Protein AF-0000000068828768 (afdb_homodimer)

pLDDT: mean 93.6, std 8.16, range [46.19, 98.88]

Nearest PDB structures (foldseek):
  3ia8-assembly1_A  TM=9.748E-01  e=2.487E-17  Homo sapiens
  3wje-assembly1_A  TM=9.458E-01  e=2.090E-14  Arabidopsis thaliana
  3wjf-assembly1_B  TM=9.466E-01  e=1.111E-13  Arabidopsis thaliana
  2fr2-assembly1_A  TM=8.765E-01  e=2.045E-11  Mycobacterium tuberculosis H37Rv
  2fwv-assembly1_A  TM=8.784E-01  e=8.237E-10  Mycobacterium tuberculosis H37Rv

Secondary structure (DSSP, 8-state):
---PPPPGGGGGGGGG-EEEEEEEEEEEETTEEEEEEEEEEEEE-SSSSEEEEEEEEEETTS-SEEEEEEEEEEE-TTSSEEEEEEEETTTEEEEEEEEEETTTEEEEEEEEEEE-TTPPSSPEEEEEEEEEE-TTS-EEEEEEEEESSS-SEEEEEEEEEEE--/---PPPPGGGGGGGGG-EEEEEEEEEEEETTEEEEEEEEEEEEE-SSSSEEEEEEEEEETTS-SEEEEEEEEEEE-TTSSEEEEEEEETTTEEEEEEEEEETTTEEEEEEEEEEE-TTPPSSPEEEEEEEEEE-TTS-EEEEEEEEESSS-SEEEEEEEEEEE--

Foldseek 3Di:
DQQPDADPQCVLQVLQAAKKKFPWKWFDDPVDDIFTKIKIKHWHHSHDQKTWIWMWIGGNVRDHTDKIKTWMKHDDGPFQKIWTWMDIPQFKTFIWMFGRDPQSKTKIKTPDMDGDPPGDDQAWDIKIWMWGQDPVSKIWIWMWTDTPVRHIDTTMITIIHGDDD/DQQPDADPQCVLQPLQAAKKKFPWKWFDDPVDDIFTKIKIKHWHHSHDQKTWIWMWIGGPVRPHTDKIKTWMKHDDGPFQKIWTWMDIPQFKTFIWMFGRDPQSKTKIKTPDIDGDPPGDDQAWDIKIWMWGQDPVSKIWIWMWTDTPVRHIDTTMITIIHGDDD

Solvent-accessible surface area (backbone atoms only — not comparable to full-atom values): 16955 Å² total; per-residue (Å²): 126,86,63,48,70,73,35,76,84,45,56,92,50,50,90,64,53,43,38,34,34,46,78,44,34,39,37,38,44,99,89,51,79,67,46,58,36,36,40,41,35,34,29,43,62,63,32,52,73,41,32,44,35,40,36,44,28,21,37,66,85,60,78,48,80,65,61,40,35,25,23,25,33,40,61,44,83,99,59,55,40,35,32,41,26,28,6,31,66,83,40,38,17,30,28,24,39,31,44,64,42,93,72,53,30,38,45,32,33,50,77,39,77,38,64,44,91,82,52,70,82,78,44,77,74,43,42,34,40,36,40,37,52,47,97,84,63,33,40,34,39,41,30,31,39,16,37,82,85,40,72,77,35,69,33,37,45,33,35,27,38,74,49,78,131,126,85,62,48,72,76,36,75,85,45,56,92,48,52,89,64,52,43,38,34,35,48,78,44,33,39,37,38,44,99,89,50,78,66,44,57,36,36,40,42,36,34,29,42,63,64,32,54,73,40,31,44,35,41,36,44,29,19,36,65,85,61,78,47,79,64,61,38,37,26,24,26,33,38,60,44,84,99,58,55,41,35,33,41,26,28,6,31,66,81,39,38,16,30,29,24,39,32,44,63,44,95,73,54,29,38,46,33,33,51,80,38,77,38,63,45,91,83,53,71,83,78,45,76,73,43,41,34,40,36,41,37,51,46,96,85,64,33,39,35,39,41,32,32,39,17,36,82,85,39,72,77,36,70,33,36,45,34,34,26,38,73,48,79,132

InterPro domains:
  IPR012674 Calycin [G3DSA:2.40.128.20] (4-164)
  IPR012674 Calycin [SSF50814] (5-162)
  IPR014878 THAP4-like, heme-binding domain [PF08768] (10-162)
  IPR014878 THAP4-like, heme-binding domain [cd07828] (10-162)
  IPR045165 Nitrobindin family [PTHR15854] (4-163)

Structure (mmCIF, N/CA/C/O backbone):
data_AF-0000000068828768-model_v1
#
loop_
_entity.id
_entity.type
_entity.pdbx_description
1 polymer 'THAP4-like heme-binding beta-barrel domain-containing protein'
#
loop_
_atom_site.group_PDB
_atom_site.id
_atom_site.type_symbol
_atom_site.label_atom_id
_atom_site.label_alt_id
_atom_site.label_comp_id
_atom_site.label_asym_id
_atom_site.label_entity_id
_atom_site.label_seq_id
_atom_site.pdbx_PDB_ins_code
_atom_site.Cartn_x
_atom_site.Cartn_y
_atom_site.Cartn_z
_atom_site.occupancy
_atom_site.B_iso_or_equiv
_atom_site.auth_seq_id
_atom_site.auth_comp_id
_atom_site.auth_asym_id
_atom_site.auth_atom_id
_atom_site.pdbx_PDB_model_num
ATOM 1 N N . MET A 1 1 ? -11.609 6.859 -14.328 1 46.34 1 MET A N 1
ATOM 2 C CA . MET A 1 1 ? -12.727 6.707 -13.398 1 46.34 1 MET A CA 1
ATOM 3 C C . MET A 1 1 ? -13.391 8.047 -13.117 1 46.34 1 MET A C 1
ATOM 5 O O . MET A 1 1 ? -12.711 9.07 -12.992 1 46.34 1 MET A O 1
ATOM 9 N N . GLU A 1 2 ? -14.625 8.141 -13.438 1 51.72 2 GLU A N 1
ATOM 10 C CA . GLU A 1 2 ? -15.305 9.391 -13.141 1 51.72 2 GLU A CA 1
ATOM 11 C C . GLU A 1 2 ? -15.203 9.734 -11.656 1 51.72 2 GLU A C 1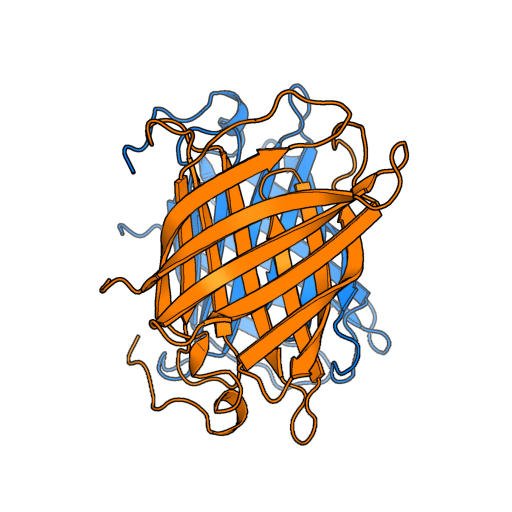
ATOM 13 O O . GLU A 1 2 ? -15.398 8.875 -10.797 1 51.72 2 GLU A O 1
ATOM 18 N N . VAL A 1 3 ? -14.367 10.75 -11.336 1 62.31 3 VAL A N 1
ATOM 19 C CA . VAL A 1 3 ? -14.164 11.242 -9.977 1 62.31 3 VAL A CA 1
ATOM 20 C C . VAL A 1 3 ? -15.445 11.906 -9.477 1 62.31 3 VAL A C 1
ATOM 22 O O . VAL A 1 3 ? -15.945 12.852 -10.094 1 62.31 3 VAL A O 1
ATOM 25 N N . GLY A 1 4 ? -16.281 11.094 -8.641 1 65.75 4 GLY A N 1
ATOM 26 C CA . GLY A 1 4 ? -17.422 11.75 -8.016 1 65.75 4 GLY A CA 1
ATOM 27 C C . GLY A 1 4 ? -17.031 12.883 -7.086 1 65.75 4 GLY A C 1
ATOM 28 O O . GLY A 1 4 ? -15.836 13.133 -6.883 1 65.75 4 GLY A O 1
ATOM 29 N N . PRO A 1 5 ? -18.062 13.664 -6.684 1 78.12 5 PRO A N 1
ATOM 30 C CA . PRO A 1 5 ? -17.781 14.727 -5.719 1 78.12 5 PRO A CA 1
ATOM 31 C C . PRO A 1 5 ? -17.078 14.211 -4.461 1 78.12 5 PRO A C 1
ATOM 33 O O . PRO A 1 5 ? -17.266 13.055 -4.078 1 78.12 5 PRO A O 1
ATOM 36 N N . MET A 1 6 ? -16.203 15.039 -3.926 1 80.81 6 MET A N 1
ATOM 37 C CA . MET A 1 6 ? -15.461 14.664 -2.721 1 80.81 6 MET A CA 1
ATOM 38 C C . MET A 1 6 ? -16.422 14.406 -1.561 1 80.81 6 MET A C 1
ATOM 40 O O . MET A 1 6 ? -17.328 15.195 -1.317 1 80.81 6 MET A O 1
ATOM 44 N N . ASN A 1 7 ? -16.266 13.297 -0.938 1 84.88 7 ASN A N 1
ATOM 45 C CA . ASN A 1 7 ? -17.031 12.961 0.261 1 84.88 7 ASN A CA 1
ATOM 46 C C . ASN A 1 7 ? -16.844 14.008 1.357 1 84.88 7 ASN A C 1
ATOM 48 O O . ASN A 1 7 ? -15.703 14.398 1.647 1 84.88 7 ASN A O 1
ATOM 52 N N . GLU A 1 8 ? -17.859 14.445 2.025 1 86.31 8 GLU A N 1
ATOM 53 C CA . GLU A 1 8 ? -17.859 15.508 3.023 1 86.31 8 GLU A CA 1
ATOM 54 C C . GLU A 1 8 ? -16.953 15.164 4.203 1 86.31 8 GLU A C 1
ATOM 56 O O . GLU A 1 8 ? -16.406 16.047 4.859 1 86.31 8 GLU A O 1
ATOM 61 N N . ILE A 1 9 ? -16.766 13.922 4.422 1 86.12 9 ILE A N 1
ATOM 62 C CA . ILE A 1 9 ? -15.992 13.469 5.574 1 86.12 9 ILE A CA 1
ATOM 63 C C . ILE A 1 9 ? -14.531 13.891 5.426 1 86.12 9 ILE A C 1
ATOM 65 O O . ILE A 1 9 ? -13.805 13.984 6.418 1 86.12 9 ILE A O 1
ATOM 69 N N . LEU A 1 10 ? -14.148 14.203 4.145 1 88.31 10 LEU A N 1
ATOM 70 C CA . LEU A 1 10 ? -12.75 14.492 3.846 1 88.31 10 LEU A CA 1
ATOM 71 C C . LEU A 1 10 ? -12.469 15.984 3.961 1 88.31 10 LEU A C 1
ATOM 73 O O . LEU A 1 10 ? -11.32 16.422 3.832 1 88.31 10 LEU A O 1
ATOM 77 N N . LYS A 1 11 ? -13.422 16.781 4.32 1 87.62 11 LYS A N 1
ATOM 78 C CA . LYS A 1 11 ? -13.312 18.234 4.324 1 87.62 11 LYS A CA 1
ATOM 79 C C . LYS A 1 11 ? -12.172 18.703 5.227 1 87.62 11 LYS A C 1
ATOM 81 O O . LYS A 1 11 ? -11.398 19.578 4.852 1 87.62 11 LYS A O 1
ATOM 86 N N . PRO A 1 12 ? -12.016 18.094 6.383 1 88.44 12 PRO A N 1
ATOM 87 C CA . PRO A 1 12 ? -10.938 18.562 7.262 1 88.44 12 PRO A CA 1
ATOM 88 C C . PRO A 1 12 ? -9.547 18.328 6.668 1 88.44 12 PRO A C 1
ATOM 90 O O . PRO A 1 12 ? -8.57 18.922 7.129 1 88.44 12 PRO A O 1
ATOM 93 N N . LEU A 1 13 ? -9.391 17.516 5.602 1 90.81 13 LEU A N 1
ATOM 94 C CA . LEU A 1 13 ? -8.094 17.188 5.016 1 90.81 13 LEU A CA 1
ATOM 95 C C . LEU A 1 13 ? -7.984 17.766 3.605 1 90.81 13 LEU A C 1
ATOM 97 O O . LEU A 1 13 ? -7.074 17.406 2.855 1 90.81 13 LEU A O 1
ATOM 101 N N . CYS A 1 14 ? -8.867 18.641 3.256 1 90 14 CYS A N 1
ATOM 102 C CA . CYS A 1 14 ? -8.898 19.188 1.901 1 90 14 CYS A CA 1
ATOM 103 C C . CYS A 1 14 ? -7.582 19.859 1.557 1 90 14 CYS A C 1
ATOM 105 O O . CYS A 1 14 ? -7.156 19.844 0.401 1 90 14 CYS A O 1
ATOM 107 N N . TRP A 1 15 ? -6.953 20.453 2.559 1 92.94 15 TRP A N 1
ATOM 108 C CA . TRP A 1 15 ? -5.703 21.172 2.352 1 92.94 15 TRP A CA 1
ATOM 109 C C . TRP A 1 15 ? -4.59 20.234 1.916 1 92.94 15 TRP A C 1
ATOM 111 O O . TRP A 1 15 ? -3.582 20.656 1.356 1 92.94 15 TRP A O 1
ATOM 121 N N . LEU A 1 16 ? -4.727 18.938 2.172 1 95.38 16 LEU A N 1
ATOM 122 C CA . LEU A 1 16 ? -3.717 17.938 1.876 1 95.38 16 LEU A CA 1
ATOM 123 C C . LEU A 1 16 ? -3.938 17.328 0.49 1 95.38 16 LEU A C 1
ATOM 125 O O . LEU A 1 16 ? -3.004 16.797 -0.115 1 95.38 16 LEU A O 1
ATOM 129 N N . ILE A 1 17 ? -5.145 17.406 -0.07 1 95 17 ILE A N 1
ATOM 130 C CA . ILE A 1 17 ? -5.551 16.734 -1.301 1 95 17 ILE A CA 1
ATOM 131 C C . ILE A 1 17 ? -4.891 17.422 -2.5 1 95 17 ILE A C 1
ATOM 133 O O . ILE A 1 17 ? -4.93 18.641 -2.625 1 95 17 ILE A O 1
ATOM 137 N N . GLY A 1 18 ? -4.25 16.625 -3.34 1 96.44 18 GLY A N 1
ATOM 138 C CA . GLY A 1 18 ? -3.633 17.141 -4.551 1 96.44 18 GLY A CA 1
ATOM 139 C C . GLY A 1 18 ? -2.316 16.469 -4.883 1 96.44 18 GLY A C 1
ATOM 140 O O . GLY A 1 18 ? -1.98 15.43 -4.309 1 96.44 18 GLY A O 1
ATOM 141 N N . HIS A 1 19 ? -1.678 16.953 -5.938 1 98.12 19 HIS A N 1
ATOM 142 C CA . HIS A 1 19 ? -0.338 16.547 -6.336 1 98.12 19 HIS A CA 1
ATOM 143 C C . HIS A 1 19 ? 0.72 17.5 -5.785 1 98.12 19 HIS A C 1
ATOM 145 O O . HIS A 1 19 ? 0.567 18.719 -5.863 1 98.12 19 HIS A O 1
ATOM 151 N N . TRP A 1 20 ? 1.723 16.922 -5.23 1 98.62 20 TRP A N 1
ATOM 152 C CA . TRP A 1 20 ? 2.789 17.688 -4.582 1 98.62 20 TRP A CA 1
ATOM 153 C C . TRP A 1 20 ? 4.152 17.281 -5.141 1 98.62 20 TRP A C 1
ATOM 155 O O . TRP A 1 20 ? 4.422 16.109 -5.363 1 98.62 20 TRP A O 1
ATOM 165 N N . LYS A 1 21 ? 4.965 18.281 -5.391 1 98.25 21 LYS A N 1
ATOM 166 C CA . LYS A 1 21 ? 6.348 18.062 -5.82 1 98.25 21 LYS A CA 1
ATOM 167 C C . LYS A 1 21 ? 7.328 18.75 -4.871 1 98.25 21 LYS A C 1
ATOM 169 O O . LYS A 1 21 ? 7.117 19.906 -4.48 1 98.25 21 LYS A O 1
ATOM 174 N N . SER A 1 22 ? 8.375 18.031 -4.551 1 98.44 22 SER A N 1
ATOM 175 C CA . SER A 1 22 ? 9.336 18.609 -3.621 1 98.44 22 SER A CA 1
ATOM 176 C C . SER A 1 22 ? 10.094 19.766 -4.258 1 98.44 22 SER A C 1
ATOM 178 O O . SER A 1 22 ? 10.469 19.703 -5.43 1 98.44 22 SER A O 1
ATOM 180 N N . ILE A 1 23 ? 10.234 20.844 -3.531 1 97.56 23 ILE A N 1
ATOM 181 C CA . ILE A 1 23 ? 11.117 21.938 -3.912 1 97.56 23 ILE A CA 1
ATOM 182 C C . ILE A 1 23 ? 12.445 21.812 -3.172 1 97.56 23 ILE A C 1
ATOM 184 O O . ILE A 1 23 ? 13.484 22.266 -3.662 1 97.56 23 ILE A O 1
ATOM 188 N N . LYS A 1 24 ? 12.367 21.312 -2.018 1 98 24 LYS A N 1
ATOM 189 C CA . LYS A 1 24 ? 13.508 20.938 -1.188 1 98 24 LYS A CA 1
ATOM 190 C C . LYS A 1 24 ? 13.242 19.641 -0.441 1 98 24 LYS A C 1
ATOM 192 O O . LYS A 1 24 ? 12.211 19.5 0.224 1 98 24 LYS A O 1
ATOM 197 N N . ALA A 1 25 ? 14.086 18.688 -0.545 1 98.62 25 ALA A N 1
ATOM 198 C CA . ALA A 1 25 ? 13.969 17.406 0.148 1 98.62 25 ALA A CA 1
ATOM 199 C C . ALA A 1 25 ? 15.32 16.922 0.639 1 98.62 25 ALA A C 1
ATOM 201 O O . ALA A 1 25 ? 16.25 16.719 -0.157 1 98.62 25 ALA A O 1
ATOM 202 N N . VAL A 1 26 ? 15.367 16.734 1.879 1 98.44 26 VAL A N 1
ATOM 203 C CA . VAL A 1 26 ? 16.641 16.328 2.473 1 98.44 26 VAL A CA 1
ATOM 204 C C . VAL A 1 26 ? 16.406 15.141 3.412 1 98.44 26 VAL A C 1
ATOM 206 O O . VAL A 1 26 ? 15.398 15.078 4.113 1 98.44 26 VAL A O 1
ATOM 209 N N . GLY A 1 27 ? 17.359 14.242 3.402 1 97.88 27 GLY A N 1
ATOM 210 C CA . GLY A 1 27 ? 17.406 13.125 4.324 1 97.88 27 GLY A CA 1
ATOM 211 C C . GLY A 1 27 ? 18.688 13.07 5.137 1 97.88 27 GLY A C 1
ATOM 212 O O . GLY A 1 27 ? 19.75 13.477 4.656 1 97.88 27 GLY A O 1
ATOM 213 N N . PHE A 1 28 ? 18.547 12.656 6.32 1 97.62 28 PHE A N 1
ATOM 214 C CA . PHE A 1 28 ? 19.688 12.508 7.219 1 97.62 28 PHE A CA 1
ATOM 215 C C . PHE A 1 28 ? 19.344 11.555 8.359 1 97.62 28 PHE A C 1
ATOM 217 O O . PHE A 1 28 ? 18.188 11.359 8.695 1 97.62 28 PHE A O 1
ATOM 224 N N . TYR A 1 29 ? 20.375 10.984 8.859 1 96.44 29 TYR A N 1
ATOM 225 C CA . TYR A 1 29 ? 20.297 10.07 9.992 1 96.44 29 TYR A CA 1
ATOM 226 C C . TYR A 1 29 ? 21.688 9.836 10.594 1 96.44 29 TYR A C 1
ATOM 228 O O . TYR A 1 29 ? 22.688 9.906 9.883 1 96.44 29 TYR A O 1
ATOM 236 N N . PRO A 1 30 ? 21.797 9.594 11.836 1 95.5 30 PRO A N 1
ATOM 237 C CA . PRO A 1 30 ? 23.109 9.484 12.484 1 95.5 30 PRO A CA 1
ATOM 238 C C . PRO A 1 30 ? 24.031 8.484 11.789 1 95.5 30 PRO A C 1
ATOM 240 O O . PRO A 1 30 ? 25.25 8.648 11.797 1 95.5 30 PRO A O 1
ATOM 243 N N . THR A 1 31 ? 23.5 7.48 11.102 1 93.5 31 THR A N 1
ATOM 244 C CA . THR A 1 31 ? 24.281 6.355 10.602 1 93.5 31 THR A CA 1
ATOM 245 C C . THR A 1 31 ? 24.531 6.484 9.102 1 93.5 31 THR A C 1
ATOM 247 O O . THR A 1 31 ? 25.062 5.566 8.469 1 93.5 31 THR A O 1
ATOM 250 N N . ILE A 1 32 ? 24.031 7.523 8.484 1 93.56 32 ILE A N 1
ATOM 251 C CA . ILE A 1 32 ? 24.219 7.672 7.043 1 93.56 32 ILE A CA 1
ATOM 252 C C . ILE A 1 32 ? 24.641 9.102 6.723 1 93.56 32 ILE A C 1
ATOM 254 O O . ILE A 1 32 ? 24.453 10.008 7.535 1 93.56 32 ILE A O 1
ATOM 258 N N . LYS A 1 33 ? 25.219 9.305 5.539 1 95.75 33 LYS A N 1
ATOM 259 C CA . LYS A 1 33 ? 25.484 10.648 5.035 1 95.75 33 LYS A CA 1
ATOM 260 C C . LYS A 1 33 ? 24.188 11.344 4.625 1 95.75 33 LYS A C 1
ATOM 262 O O . LYS A 1 33 ? 23.312 10.727 4.02 1 95.75 33 LYS A O 1
ATOM 267 N N . SER A 1 34 ? 24.109 12.625 4.898 1 97.19 34 SER A N 1
ATOM 268 C CA . SER A 1 34 ? 22.953 13.398 4.453 1 97.19 34 SER A CA 1
ATOM 269 C C . SER A 1 34 ? 22.844 13.391 2.932 1 97.19 34 SER A C 1
ATOM 271 O O . SER A 1 34 ? 23.859 13.352 2.227 1 97.19 34 SER A O 1
ATOM 273 N N . PHE A 1 35 ? 21.656 13.469 2.449 1 97 35 PHE A N 1
ATOM 274 C CA . PHE A 1 35 ? 21.453 13.414 1.007 1 97 35 PHE A CA 1
ATOM 275 C C . PHE A 1 35 ? 20.281 14.273 0.591 1 97 35 PHE A C 1
ATOM 277 O O . PHE A 1 35 ? 19.422 14.609 1.416 1 97 35 PHE A O 1
ATOM 284 N N . ARG A 1 36 ? 20.297 14.617 -0.637 1 97.81 36 ARG A N 1
ATOM 285 C CA . ARG A 1 36 ? 19.156 15.281 -1.276 1 97.81 36 ARG A CA 1
ATOM 286 C C . ARG A 1 36 ? 18.453 14.336 -2.24 1 97.81 36 ARG A C 1
ATOM 288 O O . ARG A 1 36 ? 19.047 13.383 -2.742 1 97.81 36 ARG A O 1
ATOM 295 N N . TYR A 1 37 ? 17.156 14.609 -2.396 1 98.06 37 TYR A N 1
ATOM 296 C CA . TYR A 1 37 ? 16.375 13.812 -3.33 1 98.06 37 TYR A CA 1
ATOM 297 C C . TYR A 1 37 ? 15.164 14.594 -3.85 1 98.06 37 TYR A C 1
ATOM 299 O O . TYR A 1 37 ? 14.953 15.742 -3.467 1 98.06 37 TYR A O 1
ATOM 307 N N . VAL A 1 38 ? 14.5 13.977 -4.809 1 97.81 38 VAL A N 1
ATOM 308 C CA . VAL A 1 38 ? 13.273 14.539 -5.371 1 97.81 38 VAL A CA 1
ATOM 309 C C . VAL A 1 38 ? 12.094 13.617 -5.051 1 97.81 38 VAL A C 1
ATOM 311 O O . VAL A 1 38 ? 12.234 12.391 -5.078 1 97.81 38 VAL A O 1
ATOM 314 N N . GLU A 1 39 ? 11.023 14.25 -4.75 1 97.81 39 GLU A N 1
ATOM 315 C CA . GLU A 1 39 ? 9.844 13.461 -4.414 1 97.81 39 GLU A CA 1
ATOM 316 C C . GLU A 1 39 ? 8.586 14.047 -5.043 1 97.81 39 GLU A C 1
ATOM 318 O O . GLU A 1 39 ? 8.406 15.266 -5.059 1 97.81 39 GLU A O 1
ATOM 323 N N . GLN A 1 40 ? 7.793 13.188 -5.598 1 97.56 40 GLN A N 1
ATOM 324 C CA . GLN A 1 40 ? 6.406 13.477 -5.949 1 97.56 40 GLN A CA 1
ATOM 325 C C . GLN A 1 40 ? 5.441 12.664 -5.086 1 97.56 40 GLN A C 1
ATOM 327 O O . GLN A 1 40 ? 5.648 11.469 -4.871 1 97.56 40 GLN A O 1
ATOM 332 N N . MET A 1 41 ? 4.441 13.352 -4.59 1 98.25 41 MET A N 1
ATOM 333 C CA . MET A 1 41 ? 3.467 12.742 -3.691 1 98.25 41 MET A CA 1
ATOM 334 C C . MET A 1 41 ? 2.053 13.195 -4.035 1 98.25 41 MET A C 1
ATOM 336 O O . MET A 1 41 ? 1.855 14.305 -4.539 1 98.25 41 MET A O 1
ATOM 340 N N . SER A 1 42 ? 1.084 12.32 -3.797 1 98.25 42 SER A N 1
ATOM 341 C CA . SER A 1 42 ? -0.295 12.727 -4.051 1 98.25 42 SER A CA 1
ATOM 342 C C . SER A 1 42 ? -1.248 12.102 -3.033 1 98.25 42 SER A C 1
ATOM 344 O O . SER A 1 42 ? -1.046 10.969 -2.596 1 98.25 42 SER A O 1
ATOM 346 N N . PHE A 1 43 ? -2.17 12.828 -2.613 1 97.25 43 PHE A N 1
ATOM 347 C CA . PHE A 1 43 ? -3.404 12.406 -1.96 1 97.25 43 PHE A CA 1
ATOM 348 C C . PHE A 1 43 ? -4.613 12.734 -2.828 1 97.25 43 PHE A C 1
ATOM 350 O O . PHE A 1 43 ? -4.902 13.906 -3.084 1 97.25 43 PHE A O 1
ATOM 357 N N . LEU A 1 44 ? -5.32 11.688 -3.201 1 95.19 44 LEU A N 1
ATOM 358 C CA . LEU A 1 44 ? -6.41 11.922 -4.145 1 95.19 44 LEU A CA 1
ATOM 359 C C . LEU A 1 44 ? -7.688 11.227 -3.689 1 95.19 44 LEU A C 1
ATOM 361 O O . LEU A 1 44 ? -7.633 10.148 -3.092 1 95.19 44 LEU A O 1
ATOM 365 N N . SER A 1 45 ? -8.789 11.844 -3.939 1 90.06 45 SER A N 1
ATOM 366 C CA . SER A 1 45 ? -10.102 11.273 -3.672 1 90.06 45 SER A CA 1
ATOM 367 C C . SER A 1 45 ? -10.789 10.828 -4.961 1 90.06 45 SER A C 1
ATOM 369 O O . SER A 1 45 ? -10.727 11.531 -5.973 1 90.06 45 SER A O 1
ATOM 371 N N . VAL A 1 46 ? -11.398 9.648 -4.922 1 81.56 46 VAL A N 1
ATOM 372 C CA . VAL A 1 46 ? -12.18 9.195 -6.07 1 81.56 46 VAL A CA 1
ATOM 373 C C . VAL A 1 46 ? -13.641 9.031 -5.668 1 81.56 46 VAL A C 1
ATOM 375 O O . VAL A 1 46 ? -14.367 8.227 -6.262 1 81.56 46 VAL A O 1
ATOM 378 N N . GLY A 1 47 ? -14.031 9.727 -4.59 1 80.12 47 GLY A N 1
ATOM 379 C CA . GLY A 1 47 ? -15.43 9.75 -4.195 1 80.12 47 GLY A CA 1
ATOM 380 C C . GLY A 1 47 ? -15.703 8.984 -2.916 1 80.12 47 GLY A C 1
ATOM 381 O O . GLY A 1 47 ? -16.703 9.219 -2.242 1 80.12 47 GLY A O 1
ATOM 382 N N . GLN A 1 48 ? -14.961 8.008 -2.592 1 83.56 48 GLN A N 1
ATOM 383 C CA . GLN A 1 48 ? -15.07 7.273 -1.334 1 83.56 48 GLN A CA 1
ATOM 384 C C . GLN A 1 48 ? -14.523 8.094 -0.17 1 83.56 48 GLN A C 1
ATOM 386 O O . GLN A 1 48 ? -13.82 9.086 -0.378 1 83.56 48 GLN A O 1
ATOM 391 N N . PRO A 1 49 ? -14.953 7.766 1.023 1 88.44 49 PRO A N 1
ATOM 392 C CA . PRO A 1 49 ? -14.414 8.469 2.189 1 88.44 49 PRO A CA 1
ATOM 393 C C . PRO A 1 49 ? -12.977 8.062 2.508 1 88.44 49 PRO A C 1
ATOM 395 O O . PRO A 1 49 ? -12.656 7.766 3.66 1 88.44 49 PRO A O 1
ATOM 398 N N . ILE A 1 50 ? -12.133 8.047 1.509 1 93.31 50 ILE A N 1
ATOM 399 C CA . ILE A 1 50 ? -10.727 7.66 1.606 1 93.31 50 ILE A CA 1
ATOM 400 C C . ILE A 1 50 ? -9.875 8.578 0.733 1 93.31 50 ILE A C 1
ATOM 402 O O . ILE A 1 50 ? -10.375 9.164 -0.23 1 93.31 50 ILE A O 1
ATOM 406 N N . LEU A 1 51 ? -8.672 8.734 1.101 1 95.69 51 LEU A N 1
ATOM 407 C CA . LEU A 1 51 ? -7.672 9.32 0.212 1 95.69 51 LEU A CA 1
ATOM 408 C C . LEU A 1 51 ? -6.691 8.266 -0.284 1 95.69 51 LEU A C 1
ATOM 410 O O . LEU A 1 51 ? -6.129 7.512 0.514 1 95.69 51 LEU A O 1
ATOM 414 N N . ASN A 1 52 ? -6.57 8.188 -1.583 1 96.25 52 ASN A N 1
ATOM 415 C CA . ASN A 1 52 ? -5.508 7.371 -2.166 1 96.25 52 ASN A CA 1
ATOM 416 C C . ASN A 1 52 ? -4.156 8.07 -2.092 1 96.25 52 ASN A C 1
ATOM 418 O O . ASN A 1 52 ? -4.039 9.242 -2.463 1 96.25 52 ASN A O 1
ATOM 422 N N .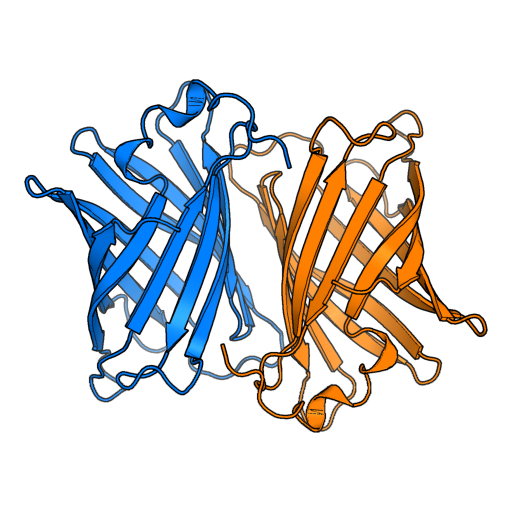 TYR A 1 53 ? -3.223 7.395 -1.601 1 98.25 53 TYR A N 1
ATOM 423 C CA . TYR A 1 53 ? -1.917 7.973 -1.306 1 98.25 53 TYR A CA 1
ATOM 424 C C . TYR A 1 53 ? -0.828 7.32 -2.146 1 98.25 53 TYR A C 1
ATOM 426 O O . TYR A 1 53 ? -0.793 6.094 -2.283 1 98.25 53 TYR A O 1
ATOM 434 N N . GLN A 1 54 ? 0.08 8.125 -2.711 1 97.94 54 GLN A N 1
ATOM 435 C CA . GLN A 1 54 ? 1.273 7.652 -3.406 1 97.94 54 GLN A CA 1
ATOM 436 C C . GLN A 1 54 ? 2.445 8.609 -3.195 1 97.94 54 GLN A C 1
ATOM 438 O O . GLN A 1 54 ? 2.27 9.828 -3.209 1 97.94 54 GLN A O 1
ATOM 443 N N . SER A 1 55 ? 3.596 8.07 -2.98 1 97.94 55 SER A N 1
ATOM 444 C CA . SER A 1 55 ? 4.844 8.828 -2.91 1 97.94 55 SER A CA 1
ATOM 445 C C . SER A 1 55 ? 5.957 8.125 -3.686 1 97.94 55 SER A C 1
ATOM 447 O O . SER A 1 55 ? 6.207 6.938 -3.486 1 97.94 55 SER A O 1
ATOM 449 N N . VAL A 1 56 ? 6.57 8.852 -4.605 1 96.06 56 VAL A N 1
ATOM 450 C CA . VAL A 1 56 ? 7.684 8.352 -5.402 1 96.06 56 VAL A CA 1
ATOM 451 C C . VAL A 1 56 ? 8.898 9.258 -5.223 1 96.06 56 VAL A C 1
ATOM 453 O O . VAL A 1 56 ? 8.789 10.484 -5.324 1 96.06 56 VAL A O 1
ATOM 456 N N . THR A 1 57 ? 10.039 8.656 -4.992 1 96.56 57 THR A N 1
ATOM 457 C CA . THR A 1 57 ? 11.25 9.453 -4.809 1 96.56 57 THR A CA 1
ATOM 458 C C . THR A 1 57 ? 12.328 9.039 -5.805 1 96.56 57 THR A C 1
ATOM 460 O O . THR A 1 57 ? 12.352 7.891 -6.258 1 96.56 57 THR A O 1
ATOM 463 N N . TRP A 1 58 ? 13.164 9.953 -6.105 1 95.12 58 TRP A N 1
ATOM 464 C CA . TRP A 1 58 ? 14.352 9.766 -6.938 1 95.12 58 TRP A CA 1
ATOM 465 C C . TRP A 1 58 ? 15.57 10.414 -6.297 1 95.12 58 TRP A C 1
ATOM 467 O O . TRP A 1 58 ? 15.445 11.25 -5.402 1 95.12 58 TRP A O 1
ATOM 477 N N . ASN A 1 59 ? 16.688 9.984 -6.809 1 94.25 59 ASN A N 1
ATOM 478 C CA . ASN A 1 59 ? 17.875 10.703 -6.391 1 94.25 59 ASN A CA 1
ATOM 479 C C . ASN A 1 59 ? 17.828 12.172 -6.801 1 94.25 59 ASN A C 1
ATOM 481 O O . ASN A 1 59 ? 16.891 12.586 -7.496 1 94.25 59 ASN A O 1
ATOM 485 N N . ALA A 1 60 ? 18.797 12.922 -6.359 1 92.06 60 ALA A N 1
ATOM 486 C CA . ALA A 1 60 ? 18.766 14.375 -6.504 1 92.06 60 ALA A CA 1
ATOM 487 C C . ALA A 1 60 ? 18.703 14.781 -7.973 1 92.06 60 ALA A C 1
ATOM 489 O O . ALA A 1 60 ? 18.156 15.828 -8.312 1 92.06 60 ALA A O 1
ATOM 490 N N . ASP A 1 61 ? 19.25 13.93 -8.781 1 89.12 61 ASP A N 1
ATOM 491 C CA . ASP A 1 61 ? 19.266 14.258 -10.203 1 89.12 61 ASP A CA 1
ATOM 492 C C . ASP A 1 61 ? 18 13.789 -10.906 1 89.12 61 ASP A C 1
ATOM 494 O O . ASP A 1 61 ? 17.797 14.055 -12.086 1 89.12 61 ASP A O 1
ATOM 498 N N . GLY A 1 62 ? 17.172 13.07 -10.188 1 81.5 62 GLY A N 1
ATOM 499 C CA . GLY A 1 62 ? 15.867 12.68 -10.688 1 81.5 62 GLY A CA 1
ATOM 500 C C . GLY A 1 62 ? 15.914 11.461 -11.594 1 81.5 62 GLY A C 1
ATOM 501 O O . GLY A 1 62 ? 14.922 11.125 -12.242 1 81.5 62 GLY A O 1
ATOM 502 N N . LYS A 1 63 ? 16.984 10.758 -11.703 1 81.38 63 LYS A N 1
ATOM 503 C CA . LYS A 1 63 ? 17.141 9.719 -12.711 1 81.38 63 LYS A CA 1
ATOM 504 C C . LYS A 1 63 ? 16.906 8.336 -12.117 1 81.38 63 LYS A C 1
ATOM 506 O O . LYS A 1 63 ? 16.281 7.477 -12.742 1 81.38 63 LYS A O 1
ATOM 511 N N . ALA A 1 64 ? 17.266 8.133 -10.875 1 84.75 64 ALA A N 1
ATOM 512 C CA . ALA A 1 64 ? 17.203 6.797 -10.297 1 84.75 64 ALA A CA 1
ATOM 513 C C . ALA A 1 64 ? 16.109 6.715 -9.234 1 84.75 64 ALA A C 1
ATOM 515 O O . ALA A 1 64 ? 16.109 7.473 -8.266 1 84.75 64 ALA A O 1
ATOM 516 N N . PRO A 1 65 ? 15.102 5.777 -9.523 1 88.62 65 PRO A N 1
ATOM 517 C CA . PRO A 1 65 ? 14.094 5.617 -8.469 1 88.62 65 PRO A CA 1
ATOM 518 C C . PRO A 1 65 ? 14.688 5.121 -7.156 1 88.62 65 PRO A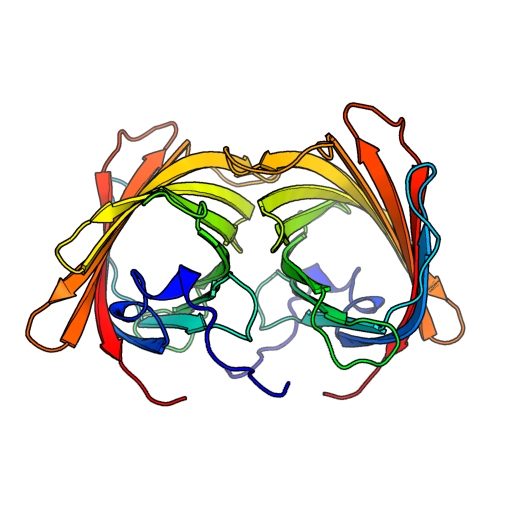 C 1
ATOM 520 O O . PRO A 1 65 ? 15.617 4.309 -7.16 1 88.62 65 PRO A O 1
ATOM 523 N N . MET A 1 66 ? 14.148 5.59 -6.047 1 92.31 66 MET A N 1
ATOM 524 C CA . MET A 1 66 ? 14.562 5.215 -4.699 1 92.31 66 MET A CA 1
ATOM 525 C C . MET A 1 66 ? 13.391 4.645 -3.908 1 92.31 66 MET A C 1
ATOM 527 O O . MET A 1 66 ? 12.969 3.51 -4.145 1 92.31 66 MET A O 1
ATOM 531 N N . HIS A 1 67 ? 12.867 5.344 -3.029 1 94.88 67 HIS A N 1
ATOM 532 C CA . HIS A 1 67 ? 11.789 4.91 -2.143 1 94.88 67 HIS A CA 1
ATOM 533 C C . HIS A 1 67 ? 10.43 5.102 -2.801 1 94.88 67 HIS A C 1
ATOM 535 O O . HIS A 1 67 ? 10.164 6.141 -3.406 1 94.88 67 HIS A O 1
ATOM 541 N N . LEU A 1 68 ? 9.617 4.121 -2.838 1 96.12 68 LEU A N 1
ATOM 542 C CA . LEU A 1 68 ? 8.227 4.125 -3.283 1 96.12 68 LEU A CA 1
ATOM 543 C C . LEU A 1 68 ? 7.289 3.754 -2.141 1 96.12 68 LEU A C 1
ATOM 545 O O . LEU A 1 68 ? 7.562 2.816 -1.386 1 96.12 68 LEU A O 1
ATOM 549 N N . GLU A 1 69 ? 6.219 4.477 -2.059 1 97.56 69 GLU A N 1
ATOM 550 C CA . GLU A 1 69 ? 5.211 4.219 -1.037 1 97.56 69 GLU A CA 1
ATOM 551 C C . GLU A 1 69 ? 3.803 4.453 -1.58 1 97.56 69 GLU A C 1
ATOM 553 O O . GLU A 1 69 ? 3.572 5.406 -2.33 1 97.56 69 GLU A O 1
ATOM 558 N N . SER A 1 70 ? 2.91 3.545 -1.277 1 98 70 SER A N 1
ATOM 559 C CA . SER A 1 70 ? 1.512 3.717 -1.654 1 98 70 SER A CA 1
ATOM 560 C C . SER A 1 70 ? 0.579 3.24 -0.545 1 98 70 SER A C 1
ATOM 562 O O . SER A 1 70 ? 0.974 2.441 0.306 1 98 70 SER A O 1
ATOM 564 N N . GLY A 1 71 ? -0.649 3.76 -0.629 1 98.31 71 GLY A N 1
ATOM 565 C CA . GLY A 1 71 ? -1.601 3.348 0.39 1 98.31 71 GLY A CA 1
ATOM 566 C C . GLY A 1 71 ? -2.877 4.168 0.383 1 98.31 71 GLY A C 1
ATOM 567 O O . GLY A 1 71 ? -3.326 4.617 -0.673 1 98.31 71 GLY A O 1
ATOM 568 N N . HIS A 1 72 ? -3.512 4.133 1.568 1 97.88 72 HIS A N 1
ATOM 569 C CA . HIS A 1 72 ? -4.828 4.742 1.724 1 97.88 72 HIS A CA 1
ATOM 570 C C . HIS A 1 72 ? -4.969 5.41 3.088 1 97.88 72 HIS A C 1
ATOM 572 O O . HIS A 1 72 ? -4.5 4.879 4.098 1 97.88 72 HIS A O 1
ATOM 578 N N . MET A 1 73 ? -5.609 6.535 3.047 1 97.25 73 MET A N 1
ATOM 579 C CA . MET A 1 73 ? -5.906 7.246 4.285 1 97.25 73 MET A CA 1
ATOM 580 C C . MET A 1 73 ? -7.406 7.25 4.566 1 97.25 73 MET A C 1
ATOM 582 O O . MET A 1 73 ? -8.203 7.578 3.686 1 97.25 73 MET A O 1
ATOM 586 N N . ARG A 1 74 ? -7.758 6.848 5.746 1 95.06 74 ARG A N 1
ATOM 587 C CA . ARG A 1 74 ? -9.156 6.824 6.168 1 95.06 74 ARG A CA 1
ATOM 588 C C . ARG A 1 74 ? -9.375 7.719 7.383 1 95.06 74 ARG A C 1
ATOM 590 O O . ARG A 1 74 ? -8.469 7.898 8.203 1 95.06 74 ARG A O 1
ATOM 597 N N . PHE A 1 75 ? -10.578 8.18 7.402 1 90.31 75 PHE A N 1
ATOM 598 C CA . PHE A 1 75 ? -11.008 9.055 8.492 1 90.31 75 PHE A CA 1
ATOM 599 C C . PHE A 1 75 ? -12.039 8.359 9.367 1 90.31 75 PHE A C 1
ATOM 601 O O . PHE A 1 75 ? -12.938 7.684 8.859 1 90.31 75 PHE A O 1
ATOM 608 N N . ASP A 1 76 ? -11.812 8.523 10.703 1 89.19 76 ASP A N 1
ATOM 609 C CA . ASP A 1 76 ? -12.828 8.023 11.625 1 89.19 76 ASP A CA 1
ATOM 610 C C . ASP A 1 76 ? -14 9 11.727 1 89.19 76 ASP A C 1
ATOM 612 O O . ASP A 1 76 ? -13.914 10.008 12.438 1 89.19 76 ASP A O 1
ATOM 616 N N . GLU A 1 77 ? -15.047 8.586 11.07 1 83.06 77 GLU A N 1
ATOM 617 C CA . GLU A 1 77 ? -16.203 9.469 10.953 1 83.06 77 GLU A CA 1
ATOM 618 C C . GLU A 1 77 ? -16.609 10.016 12.312 1 83.06 77 GLU A C 1
ATOM 620 O O . GLU A 1 77 ? -16.734 9.258 13.281 1 83.06 77 GLU A O 1
ATOM 625 N N . GLY A 1 78 ? -16.859 11.367 12.344 1 83.44 78 GLY A N 1
ATOM 626 C CA . GLY A 1 78 ? -17.328 12 13.562 1 83.44 78 GLY A CA 1
ATOM 627 C C . GLY A 1 78 ? -16.219 12.328 14.531 1 83.44 78 GLY A C 1
ATOM 628 O O . GLY A 1 78 ? -16.469 12.836 15.625 1 83.44 78 GLY A O 1
ATOM 629 N N . THR A 1 79 ? -14.984 11.906 14.211 1 88.06 79 THR A N 1
ATOM 630 C CA . THR A 1 79 ? -13.828 12.219 15.039 1 88.06 79 THR A CA 1
ATOM 631 C C . THR A 1 79 ? -12.773 12.977 14.242 1 88.06 79 THR A C 1
ATOM 633 O O . THR A 1 79 ? -13.047 13.453 13.133 1 88.06 79 THR A O 1
ATOM 636 N N . ASN A 1 80 ? -11.688 13.273 14.852 1 88 80 ASN A N 1
ATOM 637 C CA . ASN A 1 80 ? -10.547 13.883 14.172 1 88 80 ASN A CA 1
ATOM 638 C C . ASN A 1 80 ? -9.414 12.883 13.977 1 88 80 ASN A C 1
ATOM 640 O O . ASN A 1 80 ? -8.281 13.273 13.703 1 88 80 ASN A O 1
ATOM 644 N N . LYS A 1 81 ? -9.773 11.617 14.102 1 93.06 81 LYS A N 1
ATOM 645 C CA . LYS A 1 81 ? -8.766 10.562 13.992 1 93.06 81 LYS A CA 1
ATOM 646 C C . LYS A 1 81 ? -8.617 10.102 12.547 1 93.06 81 LYS A C 1
ATOM 648 O O . LYS A 1 81 ? -9.609 9.93 11.836 1 93.06 81 LYS A O 1
ATOM 653 N N . VAL A 1 82 ? -7.34 9.938 12.172 1 95.75 82 VAL A N 1
ATOM 654 C CA . VAL A 1 82 ? -6.996 9.516 10.82 1 95.75 82 VAL A CA 1
ATOM 655 C C . VAL A 1 82 ? -6.062 8.305 10.875 1 95.75 82 VAL A C 1
ATOM 657 O O . VAL A 1 82 ? -5.258 8.18 11.805 1 95.75 82 VAL A O 1
ATOM 660 N N . SER A 1 83 ? -6.281 7.406 9.945 1 97.94 83 SER A N 1
ATOM 661 C CA . SER A 1 83 ? -5.344 6.301 9.758 1 97.94 83 SER A CA 1
ATOM 662 C C . SER A 1 83 ? -4.762 6.301 8.352 1 97.94 83 SER A C 1
ATOM 664 O O . SER A 1 83 ? -5.477 6.551 7.379 1 97.94 83 SER A O 1
ATOM 666 N N . LEU A 1 84 ? -3.504 6.156 8.234 1 98.62 84 LEU A N 1
ATOM 667 C CA . LEU A 1 84 ? -2.809 5.965 6.965 1 98.62 84 LEU A CA 1
ATOM 668 C C . LEU A 1 84 ? -2.197 4.57 6.883 1 98.62 84 LEU A C 1
ATOM 670 O O . LEU A 1 84 ? -1.341 4.215 7.695 1 98.62 84 LEU A O 1
ATOM 674 N N . LEU A 1 85 ? -2.674 3.732 5.984 1 98.75 85 LEU A N 1
ATOM 675 C CA . LEU A 1 85 ? -2.09 2.434 5.664 1 98.75 85 LEU A CA 1
ATOM 676 C C . LEU A 1 85 ? -1.111 2.547 4.504 1 98.75 85 LEU A C 1
ATOM 678 O O . LEU A 1 85 ? -1.453 3.09 3.449 1 98.75 85 LEU A O 1
ATOM 682 N N . THR A 1 86 ? 0.108 2.029 4.664 1 98.81 86 THR A N 1
ATOM 683 C CA . THR A 1 86 ? 1.075 2.174 3.58 1 98.81 86 THR A CA 1
ATOM 684 C C . THR A 1 86 ? 1.78 0.849 3.303 1 98.81 86 THR A C 1
ATOM 686 O O . THR A 1 86 ? 1.918 0.014 4.199 1 98.81 86 THR A O 1
ATOM 689 N N . ALA A 1 87 ? 2.178 0.623 2.094 1 98.75 87 ALA A N 1
ATOM 690 C CA . ALA A 1 87 ? 3.145 -0.372 1.634 1 98.75 87 ALA A CA 1
ATOM 691 C C . ALA A 1 87 ? 4.371 0.297 1.018 1 98.75 87 ALA A C 1
ATOM 693 O O . ALA A 1 87 ? 4.238 1.168 0.153 1 98.75 87 ALA A O 1
ATOM 694 N N . GLN A 1 88 ? 5.508 -0.098 1.457 1 97.62 88 GLN A N 1
ATOM 695 C CA . GLN A 1 88 ? 6.754 0.531 1.028 1 97.62 88 GLN A CA 1
ATOM 696 C C . GLN A 1 88 ? 7.637 -0.458 0.276 1 97.62 88 GLN A C 1
ATOM 698 O O . GLN A 1 88 ? 7.727 -1.629 0.651 1 97.62 88 GLN A O 1
ATOM 703 N N . ASN A 1 89 ? 8.391 0.03 -0.699 1 95.5 89 ASN A N 1
ATOM 704 C CA . ASN A 1 89 ? 9.109 -0.846 -1.622 1 95.5 89 ASN A CA 1
ATOM 705 C C . ASN A 1 89 ? 10.305 -1.514 -0.95 1 95.5 89 ASN A C 1
ATOM 707 O O . ASN A 1 89 ? 10.883 -2.457 -1.494 1 95.5 89 ASN A O 1
ATOM 711 N N . PHE A 1 90 ? 10.672 -1.07 0.206 1 93.62 90 PHE A N 1
ATOM 712 C CA . PHE A 1 90 ? 11.828 -1.69 0.837 1 93.62 90 PHE A CA 1
ATOM 713 C C . PHE A 1 90 ? 11.398 -2.82 1.767 1 93.62 90 PHE A C 1
ATOM 715 O O . PHE A 1 90 ? 12.211 -3.346 2.529 1 93.62 90 PHE A O 1
ATOM 722 N N . GLY A 1 91 ? 10.117 -3.131 1.797 1 96.44 91 G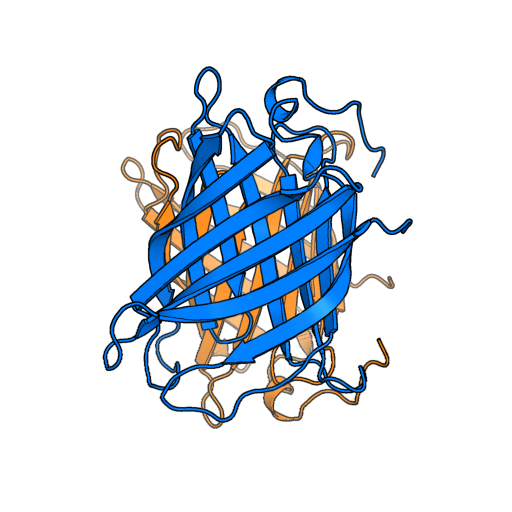LY A N 1
ATOM 723 C CA . GLY A 1 91 ? 9.703 -4.363 2.445 1 96.44 91 GLY A CA 1
ATOM 724 C C . GLY A 1 91 ? 8.977 -4.133 3.758 1 96.44 91 GLY A C 1
ATOM 725 O O . GLY A 1 91 ? 8.984 -4.996 4.637 1 96.44 91 GLY A O 1
ATOM 726 N N . VAL A 1 92 ? 8.336 -2.994 3.912 1 98 92 VAL A N 1
ATOM 727 C CA . VAL A 1 92 ? 7.633 -2.645 5.141 1 98 92 VAL A CA 1
ATOM 728 C C . VAL A 1 92 ? 6.207 -2.203 4.812 1 98 92 VAL A C 1
ATOM 730 O O . VAL A 1 92 ? 5.984 -1.472 3.846 1 98 92 VAL A O 1
ATOM 733 N N . ALA A 1 93 ? 5.254 -2.658 5.566 1 98.75 93 ALA A N 1
ATOM 734 C CA . ALA A 1 93 ? 3.877 -2.168 5.582 1 98.75 93 ALA A CA 1
ATOM 735 C C . ALA A 1 93 ? 3.535 -1.542 6.93 1 98.75 93 ALA A C 1
ATOM 737 O O . ALA A 1 93 ? 3.918 -2.064 7.98 1 98.75 93 ALA A O 1
ATOM 738 N N . THR A 1 94 ? 2.822 -0.409 6.934 1 98.88 94 THR A N 1
ATOM 739 C CA . THR A 1 94 ? 2.57 0.274 8.195 1 98.88 94 THR A CA 1
ATOM 740 C C . THR A 1 94 ? 1.094 0.632 8.336 1 98.88 94 THR A C 1
ATOM 742 O O . THR A 1 94 ? 0.396 0.804 7.332 1 98.88 94 THR A O 1
ATOM 745 N N . VAL A 1 95 ? 0.631 0.632 9.516 1 98.88 95 VAL A N 1
ATOM 746 C CA . VAL A 1 95 ? -0.555 1.368 9.938 1 98.88 95 VAL A CA 1
ATOM 747 C C . VAL A 1 95 ? -0.144 2.551 10.812 1 98.88 95 VAL A C 1
ATOM 749 O O . VAL A 1 95 ? 0.49 2.369 11.852 1 98.88 95 VAL A O 1
ATOM 752 N N . GLU A 1 96 ? -0.464 3.699 10.359 1 98.88 96 GLU A N 1
ATOM 753 C CA . GLU A 1 96 ? -0.182 4.934 11.086 1 98.88 96 GLU A CA 1
ATOM 754 C C . GLU A 1 96 ? -1.471 5.641 11.492 1 98.88 96 GLU A C 1
ATOM 756 O O . GLU A 1 96 ? -2.443 5.652 10.734 1 98.88 96 GLU A O 1
ATOM 761 N N . GLU A 1 97 ? -1.445 6.238 12.656 1 98.56 97 GLU A N 1
ATOM 762 C CA . GLU A 1 97 ? -2.637 6.941 13.125 1 98.56 97 GLU A CA 1
ATOM 763 C C . GLU A 1 97 ? -2.273 8.266 13.789 1 98.56 97 GLU A C 1
ATOM 765 O O . GLU A 1 97 ? -1.171 8.422 14.312 1 98.56 97 GLU A O 1
ATOM 770 N N . GLY A 1 98 ? -3.199 9.164 13.688 1 96.94 98 GLY A N 1
ATOM 771 C CA . GLY A 1 98 ? -3.014 10.477 14.281 1 96.94 98 GLY A CA 1
ATOM 772 C C . GLY A 1 98 ? -4.262 11.336 14.227 1 96.94 98 GLY A C 1
ATOM 773 O O . GLY A 1 98 ? -5.359 10.836 13.977 1 96.94 98 GLY A O 1
ATOM 774 N N . LEU A 1 99 ? -4.012 12.586 14.562 1 91.88 99 LEU A N 1
ATOM 775 C CA . LEU A 1 99 ? -5.125 13.523 14.672 1 91.88 99 LEU A CA 1
ATOM 776 C C . LEU A 1 99 ? -4.926 14.719 13.75 1 91.88 99 LEU A C 1
ATOM 778 O O . LEU A 1 99 ? -3.807 15.219 13.602 1 91.88 99 LEU A O 1
ATOM 782 N N . ILE A 1 100 ? -6.07 15.039 13.117 1 88.25 100 ILE A N 1
ATOM 783 C CA . ILE A 1 100 ? -6.086 16.297 12.367 1 88.25 100 ILE A CA 1
ATOM 784 C C . ILE A 1 100 ? -6.113 17.469 13.344 1 88.25 100 ILE A C 1
ATOM 786 O O . ILE A 1 100 ? -6.965 17.531 14.234 1 88.25 100 ILE A O 1
ATOM 790 N N . CYS A 1 101 ? -5.129 18.328 13.164 1 82 101 CYS A N 1
ATOM 791 C CA . CYS A 1 101 ? -5.102 19.5 14.016 1 82 101 CYS A CA 1
ATOM 792 C C . CYS A 1 101 ? -5.672 20.719 13.281 1 82 101 CYS A C 1
ATOM 794 O O . CYS A 1 101 ? -5.668 20.766 12.047 1 82 101 CYS A O 1
ATOM 796 N N . ASP A 1 102 ? -6.277 21.625 13.961 1 75.75 102 ASP A N 1
ATOM 797 C CA . ASP A 1 102 ? -6.961 22.812 13.445 1 75.75 102 ASP A CA 1
ATOM 798 C C . ASP A 1 102 ? -6.012 23.672 12.625 1 75.75 102 ASP A C 1
ATOM 800 O O . ASP A 1 102 ? -6.449 24.422 11.75 1 75.75 102 ASP A O 1
ATOM 804 N N . GLU A 1 103 ? -4.844 23.609 12.664 1 74.62 103 GLU A N 1
ATOM 805 C CA . GLU A 1 103 ? -3.865 24.469 12 1 74.62 103 GLU A CA 1
ATOM 806 C C . GLU A 1 103 ? -3.365 23.828 10.703 1 74.62 103 GLU A C 1
ATOM 808 O O . GLU A 1 103 ? -2.234 24.078 10.281 1 74.62 103 GLU A O 1
ATOM 813 N N . GLN A 1 104 ? -4.211 23.062 10.016 1 89.38 104 GLN A N 1
ATOM 814 C CA . GLN A 1 104 ? -3.789 22.391 8.789 1 89.38 104 GLN A CA 1
ATOM 815 C C . GLN A 1 104 ? -2.51 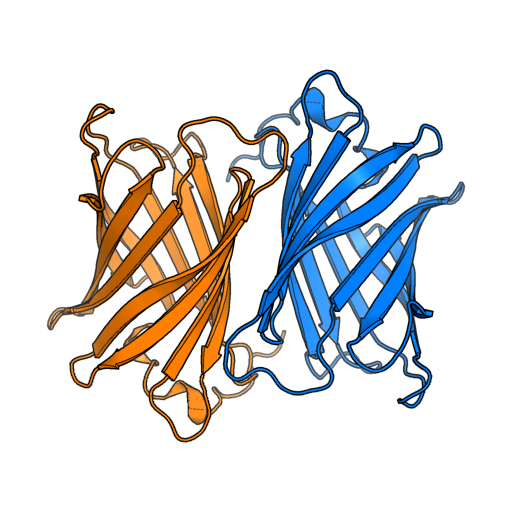21.594 9.008 1 89.38 104 GLN A C 1
ATOM 817 O O . GLN A 1 104 ? -1.509 21.812 8.32 1 89.38 104 GLN A O 1
ATOM 822 N N . SER A 1 105 ? -2.516 20.906 10 1 94.31 105 SER A N 1
ATOM 823 C CA . SER A 1 105 ? -1.425 20 10.359 1 94.31 105 SER A CA 1
ATOM 824 C C . SER A 1 105 ? -1.944 18.609 10.68 1 94.31 105 SER A C 1
ATOM 826 O O . SER A 1 105 ? -3.043 18.453 11.211 1 94.31 105 SER A O 1
ATOM 828 N N . LEU A 1 106 ? -1.198 17.625 10.352 1 96.56 106 LEU A N 1
ATOM 829 C CA . LEU A 1 106 ? -1.518 16.219 10.594 1 96.56 106 LEU A CA 1
ATOM 830 C C . LEU A 1 106 ? -0.292 15.453 11.094 1 96.56 106 LEU A C 1
ATOM 832 O O . LEU A 1 106 ? 0.724 15.383 10.398 1 96.56 106 LEU A O 1
ATOM 836 N N . LEU A 1 107 ? -0.395 14.992 12.305 1 96.31 107 LEU A N 1
ATOM 837 C CA . LEU A 1 107 ? 0.658 14.164 12.891 1 96.31 107 LEU A CA 1
ATOM 838 C C . LEU A 1 107 ? 0.25 12.695 12.906 1 96.31 107 LEU A C 1
ATOM 840 O O . LEU A 1 107 ? -0.803 12.344 13.445 1 96.31 107 LEU A O 1
ATOM 844 N N . LEU A 1 108 ? 1.04 11.883 12.297 1 98.12 108 LEU A N 1
ATOM 845 C CA . LEU A 1 108 ? 0.806 10.445 12.266 1 98.12 108 LEU A CA 1
ATOM 846 C C . LEU A 1 108 ? 1.962 9.695 12.922 1 98.12 108 LEU A C 1
ATOM 848 O O . LEU A 1 108 ? 3.125 10.07 12.758 1 98.12 108 LEU A O 1
ATOM 852 N N . GLU A 1 109 ? 1.612 8.641 13.594 1 98.56 109 GLU A N 1
ATOM 853 C CA . GLU A 1 109 ? 2.59 7.723 14.164 1 98.56 109 GLU A CA 1
ATOM 854 C C . GLU A 1 109 ? 2.217 6.27 13.867 1 98.56 109 GLU A C 1
ATOM 856 O O . GLU A 1 109 ? 1.039 5.91 13.891 1 98.56 109 GLU A O 1
ATOM 861 N N . SER A 1 110 ? 3.262 5.512 13.625 1 98.75 110 SER A N 1
ATOM 862 C CA . SER A 1 110 ? 2.988 4.102 13.367 1 98.75 110 SER A CA 1
ATOM 863 C C . SER A 1 110 ? 2.426 3.408 14.602 1 98.75 110 SER A C 1
ATOM 865 O O . SER A 1 110 ? 2.951 3.574 15.703 1 98.75 110 SER A O 1
ATOM 867 N N . VAL A 1 111 ? 1.36 2.723 14.414 1 98.38 111 VAL A N 1
ATOM 868 C CA . VAL A 1 111 ? 0.822 1.888 15.484 1 98.38 111 VAL A CA 1
ATOM 869 C C . VAL A 1 111 ? 1.117 0.419 15.188 1 98.38 111 VAL A C 1
ATOM 871 O O . VAL A 1 111 ? 1.046 -0.426 16.078 1 98.38 111 VAL A O 1
ATOM 874 N N . MET A 1 112 ? 1.476 0.121 13.969 1 98.25 112 MET A N 1
ATOM 875 C CA . MET A 1 112 ? 1.905 -1.211 13.555 1 98.25 112 MET A CA 1
ATOM 876 C C . MET A 1 112 ? 2.902 -1.124 12.398 1 98.25 112 MET A C 1
ATOM 878 O O . MET A 1 112 ? 2.742 -0.304 11.492 1 98.25 112 MET A O 1
ATOM 882 N N . ILE A 1 113 ? 3.908 -1.914 12.445 1 98.5 113 ILE A N 1
ATOM 883 C CA . ILE A 1 113 ? 4.875 -2.062 11.359 1 98.5 113 ILE A CA 1
ATOM 884 C C . ILE A 1 113 ? 5.074 -3.545 11.047 1 98.5 113 ILE A C 1
ATOM 886 O O . ILE A 1 113 ? 5.438 -4.328 11.922 1 98.5 113 ILE A O 1
ATOM 890 N N . GLY A 1 114 ? 4.695 -3.947 9.859 1 98.31 114 GLY A N 1
ATOM 891 C CA . GLY A 1 114 ? 5 -5.266 9.32 1 98.31 114 GLY A CA 1
ATOM 892 C C . GLY A 1 114 ? 6.184 -5.266 8.375 1 98.31 114 GLY A C 1
ATOM 893 O O . GLY A 1 114 ? 6.367 -4.32 7.602 1 98.31 114 GLY A O 1
ATOM 894 N N . ARG A 1 115 ? 6.949 -6.352 8.414 1 98.31 115 ARG A N 1
ATOM 895 C CA . ARG A 1 115 ? 8.18 -6.422 7.645 1 98.31 115 ARG A CA 1
ATOM 896 C C . ARG A 1 115 ? 8.359 -7.801 7.016 1 98.31 115 ARG A C 1
ATOM 898 O O . ARG A 1 115 ? 8.062 -8.82 7.645 1 98.31 115 ARG A O 1
ATOM 905 N N . MET A 1 116 ? 8.805 -7.734 5.715 1 97.94 116 MET A N 1
ATOM 906 C CA . MET A 1 116 ? 9.109 -9.016 5.086 1 97.94 116 MET A CA 1
ATOM 907 C C . MET A 1 116 ? 10.219 -9.734 5.84 1 97.94 116 MET A C 1
ATOM 909 O O . MET A 1 116 ? 11.086 -9.102 6.449 1 97.94 116 MET A O 1
ATOM 913 N N . SER A 1 117 ? 10.234 -11.047 5.762 1 97.12 117 SER A N 1
ATOM 914 C CA . SER A 1 117 ? 11.102 -11.883 6.582 1 97.12 117 SER A CA 1
ATOM 915 C C . SER A 1 117 ? 12.562 -11.75 6.168 1 97.12 117 SER A C 1
ATOM 917 O O . SER A 1 117 ? 13.461 -12.031 6.957 1 97.12 117 SER A O 1
ATOM 919 N N . PHE A 1 118 ? 12.859 -11.32 4.938 1 95.19 118 PHE A N 1
ATOM 920 C CA . PHE A 1 118 ? 14.234 -11.227 4.457 1 95.19 118 PHE A CA 1
ATOM 921 C C . PHE A 1 118 ? 14.656 -9.766 4.301 1 95.19 118 PHE A C 1
ATOM 923 O O . PHE A 1 118 ? 15.445 -9.438 3.41 1 95.19 118 PHE A O 1
ATOM 930 N N . ALA A 1 119 ? 14.031 -8.906 5.078 1 94.06 119 ALA A N 1
ATOM 931 C CA . ALA A 1 119 ? 14.406 -7.496 5.074 1 94.06 119 ALA A CA 1
ATOM 932 C C . ALA A 1 119 ? 15.82 -7.301 5.602 1 94.06 119 ALA A C 1
ATOM 934 O O . ALA A 1 119 ? 16.312 -8.109 6.398 1 94.06 119 ALA A O 1
ATOM 935 N N . LYS A 1 120 ? 16.375 -6.266 5.207 1 90.31 120 LYS A N 1
ATOM 936 C CA . LYS A 1 120 ? 17.719 -5.961 5.652 1 90.31 120 LYS A CA 1
ATOM 937 C C . LYS A 1 120 ? 17.719 -5.125 6.926 1 90.31 120 LYS A C 1
ATOM 939 O O . LYS A 1 120 ? 16.812 -4.301 7.125 1 90.31 120 LYS A O 1
ATOM 944 N N . LYS A 1 121 ? 18.797 -5.25 7.746 1 93.62 121 LYS A N 1
ATOM 945 C CA . LYS A 1 121 ? 18.984 -4.469 8.961 1 93.62 121 LYS A CA 1
ATOM 946 C C . LYS A 1 121 ? 19.656 -3.131 8.648 1 93.62 121 LYS A C 1
ATOM 948 O O . LYS A 1 121 ? 20.344 -2.994 7.633 1 93.62 121 LYS A O 1
ATOM 953 N N . PRO A 1 122 ? 19.531 -2.137 9.477 1 96.25 122 PRO A N 1
ATOM 954 C CA . PRO A 1 122 ? 18.719 -2.102 10.695 1 96.25 122 PRO A CA 1
ATOM 955 C C . PRO A 1 122 ? 17.219 -2.033 10.406 1 96.25 122 PRO A C 1
ATOM 957 O O . PRO A 1 122 ? 16.812 -1.51 9.367 1 96.25 122 PRO A O 1
ATOM 960 N N . PHE A 1 123 ? 16.406 -2.551 11.383 1 97.5 123 PHE A N 1
ATOM 961 C CA . PHE A 1 123 ? 14.969 -2.596 11.203 1 97.5 123 PHE A CA 1
ATOM 962 C C . PHE A 1 123 ? 14.312 -1.324 11.734 1 97.5 123 PHE A C 1
ATOM 964 O O . PHE A 1 123 ? 14.562 -0.922 12.875 1 97.5 123 PHE A O 1
ATOM 971 N N . VAL A 1 124 ? 13.547 -0.708 10.883 1 97.69 124 VAL A N 1
ATOM 972 C CA . VAL A 1 124 ? 12.703 0.38 11.367 1 97.69 124 VAL A CA 1
ATOM 973 C C . VAL A 1 124 ? 11.672 -0.164 12.352 1 97.69 124 VAL A C 1
ATOM 975 O O . VAL A 1 124 ? 11 -1.16 12.078 1 97.69 124 VAL A O 1
ATOM 978 N N . THR A 1 125 ? 11.508 0.486 13.523 1 98.19 125 THR A N 1
ATOM 979 C CA . THR A 1 125 ? 10.594 -0.011 14.547 1 98.19 125 THR A CA 1
ATOM 980 C C . THR A 1 125 ? 9.469 0.985 14.797 1 98.19 125 THR A C 1
ATOM 982 O O . THR A 1 125 ? 8.422 0.622 15.336 1 98.19 125 THR A O 1
ATOM 985 N N . LYS A 1 126 ? 9.688 2.215 14.461 1 98.56 126 LYS A N 1
ATOM 986 C CA . LYS A 1 126 ? 8.664 3.252 14.609 1 98.56 126 LYS A CA 1
ATOM 987 C C . LYS A 1 126 ? 8.891 4.383 13.602 1 98.56 126 LYS A C 1
ATOM 989 O O . LYS A 1 126 ? 10.031 4.723 13.289 1 98.56 126 LYS A O 1
ATOM 994 N N . ILE A 1 127 ? 7.84 4.941 13.141 1 98.5 127 ILE A N 1
ATOM 995 C CA . ILE A 1 127 ? 7.926 6.125 12.297 1 98.5 127 ILE A CA 1
ATOM 996 C C . ILE A 1 127 ? 6.895 7.156 12.75 1 98.5 127 ILE A C 1
ATOM 998 O O . ILE A 1 127 ? 5.844 6.801 13.289 1 98.5 127 ILE A O 1
ATOM 1002 N N . SER A 1 128 ? 7.227 8.367 12.578 1 98.38 128 SER A N 1
ATOM 1003 C CA . SER A 1 128 ? 6.332 9.5 12.789 1 98.38 128 SER A CA 1
ATOM 1004 C C . SER A 1 128 ? 6.43 10.492 11.633 1 98.38 128 SER A C 1
ATOM 1006 O O . SER A 1 128 ? 7.523 10.766 11.133 1 98.38 128 SER A O 1
ATOM 1008 N N . ARG A 1 129 ? 5.324 10.961 11.133 1 98.25 129 ARG A N 1
ATOM 1009 C CA . ARG A 1 129 ? 5.371 11.992 10.102 1 98.25 129 ARG A CA 1
ATOM 1010 C C . ARG A 1 129 ? 4.379 13.109 10.414 1 98.25 129 ARG A C 1
ATOM 1012 O O . ARG A 1 129 ? 3.268 12.852 10.883 1 98.25 129 ARG A O 1
ATOM 1019 N N . CYS A 1 130 ? 4.809 14.281 10.141 1 97 130 CYS A N 1
ATOM 1020 C CA . CYS A 1 130 ? 4 15.477 10.359 1 97 130 CYS A CA 1
ATOM 1021 C C . CYS A 1 130 ? 3.904 16.297 9.078 1 97 130 CYS A C 1
ATOM 1023 O O . CYS A 1 130 ? 4.922 16.734 8.531 1 97 130 CYS A O 1
ATOM 1025 N N . TYR A 1 131 ? 2.676 16.5 8.609 1 97.88 131 TYR A N 1
ATOM 1026 C CA . TYR A 1 131 ? 2.389 17.391 7.496 1 97.88 131 TYR A CA 1
ATOM 1027 C C . TYR A 1 131 ? 1.881 18.75 7.996 1 97.88 131 TYR A C 1
ATOM 1029 O O . TYR A 1 131 ? 1.01 18.797 8.867 1 97.88 131 TYR A O 1
ATOM 1037 N N . THR A 1 132 ? 2.377 19.766 7.441 1 96.81 132 THR A N 1
ATOM 1038 C CA . THR A 1 132 ? 1.886 21.109 7.75 1 96.81 132 THR A CA 1
ATOM 1039 C C . THR A 1 132 ? 1.8 21.953 6.484 1 96.81 132 THR A C 1
ATOM 1041 O O . THR A 1 132 ? 2.74 21.984 5.688 1 96.81 132 THR A O 1
ATOM 1044 N N . LEU A 1 133 ? 0.691 22.578 6.309 1 96.88 133 LEU A N 1
ATOM 1045 C CA . LEU A 1 133 ? 0.534 23.547 5.227 1 96.88 133 LEU A CA 1
AT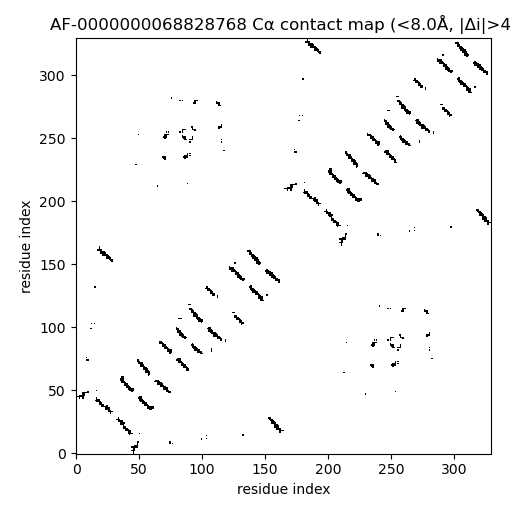OM 1046 C C . LEU A 1 133 ? 0.787 24.969 5.723 1 96.88 133 LEU A C 1
ATOM 1048 O O . LEU A 1 133 ? 0.145 25.422 6.676 1 96.88 133 LEU A O 1
ATOM 1052 N N . ASP A 1 134 ? 1.681 25.609 5.09 1 94.56 134 ASP A N 1
ATOM 1053 C CA . ASP A 1 134 ? 2.004 26.953 5.574 1 94.56 134 ASP A CA 1
ATOM 1054 C C . ASP A 1 134 ? 1.144 28 4.883 1 94.56 134 ASP A C 1
ATOM 1056 O O . ASP A 1 134 ? 0.298 27.672 4.047 1 94.56 134 ASP A O 1
ATOM 1060 N N . GLU A 1 135 ? 1.321 29.266 5.242 1 92.81 135 GLU A N 1
ATOM 1061 C CA . GLU A 1 135 ? 0.487 30.375 4.781 1 92.81 135 GLU A CA 1
ATOM 1062 C C . GLU A 1 135 ? 0.704 30.641 3.297 1 92.81 135 GLU A C 1
ATOM 1064 O O . GLU A 1 135 ? -0.13 31.281 2.648 1 92.81 135 GLU A O 1
ATOM 1069 N N . ASN A 1 136 ? 1.784 30.203 2.74 1 94.12 136 ASN A N 1
ATOM 1070 C CA . ASN A 1 136 ? 2.107 30.422 1.335 1 94.12 136 ASN A CA 1
ATOM 1071 C C . ASN A 1 136 ? 1.627 29.266 0.457 1 94.12 136 ASN A C 1
ATOM 1073 O O . ASN A 1 136 ? 1.907 29.234 -0.743 1 94.12 136 ASN A O 1
ATOM 1077 N N . GLY A 1 137 ? 0.993 28.312 1.076 1 94.62 137 GLY A N 1
ATOM 1078 C CA . GLY A 1 137 ? 0.46 27.188 0.316 1 94.62 137 GLY A CA 1
ATOM 1079 C C . GLY A 1 137 ? 1.479 26.094 0.079 1 94.62 137 GLY A C 1
ATOM 1080 O O . GLY A 1 137 ? 1.303 25.25 -0.81 1 94.62 137 GLY A O 1
ATOM 1081 N N . ARG A 1 138 ? 2.561 26.219 0.845 1 97.38 138 ARG A N 1
ATOM 1082 C CA . ARG A 1 138 ? 3.561 25.156 0.762 1 97.38 138 ARG A CA 1
ATOM 1083 C C . ARG A 1 138 ? 3.32 24.094 1.827 1 97.38 138 ARG A C 1
ATOM 1085 O O . ARG A 1 138 ? 2.967 24.406 2.963 1 97.38 138 ARG A O 1
ATOM 1092 N N . LEU A 1 139 ? 3.535 22.812 1.405 1 98.31 139 LEU A N 1
ATOM 1093 C CA . LEU A 1 139 ? 3.387 21.688 2.322 1 98.31 139 LEU A CA 1
ATOM 1094 C C . LEU A 1 139 ? 4.742 21.234 2.857 1 98.31 139 LEU A C 1
ATOM 1096 O O . LEU A 1 139 ? 5.695 21.078 2.09 1 98.31 139 LEU A O 1
ATOM 1100 N N . ASN A 1 140 ? 4.789 21.078 4.125 1 98.19 140 ASN A N 1
ATOM 1101 C CA . ASN A 1 140 ? 6.004 20.562 4.75 1 98.19 140 ASN A CA 1
ATOM 1102 C C . ASN A 1 140 ? 5.785 19.172 5.34 1 98.19 140 ASN A C 1
ATOM 1104 O O . ASN A 1 140 ? 4.746 18.906 5.945 1 98.19 140 ASN A O 1
ATOM 1108 N N . LEU A 1 141 ? 6.754 18.344 5.203 1 98.69 141 LEU A N 1
ATOM 1109 C CA . LEU A 1 141 ? 6.773 17.031 5.832 1 98.69 141 LEU A CA 1
ATOM 1110 C C . LEU A 1 141 ? 8.031 16.844 6.672 1 98.69 141 LEU A C 1
ATOM 1112 O O . LEU A 1 141 ? 9.148 17.047 6.18 1 98.69 141 LEU A O 1
ATOM 1116 N N . VAL A 1 142 ? 7.855 16.516 7.887 1 98.44 142 VAL A N 1
ATOM 1117 C CA . VAL A 1 142 ? 8.938 16.047 8.742 1 98.44 142 VAL A CA 1
ATOM 1118 C C . VAL A 1 142 ? 8.703 14.586 9.109 1 98.44 142 VAL A C 1
ATOM 1120 O O . VAL A 1 142 ? 7.676 14.242 9.695 1 98.44 142 VAL A O 1
ATOM 1123 N N . MET A 1 143 ? 9.641 13.773 8.773 1 98.56 143 MET A N 1
ATOM 1124 C CA . MET A 1 143 ? 9.57 12.359 9.125 1 98.56 143 MET A CA 1
ATOM 1125 C C . MET A 1 143 ? 10.625 12.008 10.18 1 98.56 143 MET A C 1
ATOM 1127 O O . MET A 1 143 ? 11.789 12.391 10.047 1 98.56 143 MET A O 1
ATOM 1131 N N . LYS A 1 144 ? 10.188 11.328 11.172 1 98.69 144 LYS A N 1
ATOM 1132 C CA . LYS A 1 144 ? 11.086 10.742 12.164 1 98.69 144 LYS A CA 1
ATOM 1133 C C . LYS A 1 144 ? 11.055 9.219 12.094 1 98.69 144 LYS A C 1
ATOM 1135 O O . LYS A 1 144 ? 10.078 8.633 11.625 1 98.69 144 LYS A O 1
ATOM 1140 N N . MET A 1 145 ? 12.172 8.641 12.547 1 98.38 145 MET A N 1
ATOM 1141 C CA . MET A 1 145 ? 12.32 7.195 12.438 1 98.38 145 MET A CA 1
ATOM 1142 C C . MET A 1 145 ? 13.117 6.637 13.609 1 98.38 145 MET A C 1
ATOM 1144 O O . MET A 1 145 ? 14.023 7.293 14.117 1 98.38 145 MET A O 1
ATOM 1148 N N . GLU A 1 146 ? 12.648 5.539 14.117 1 98.5 146 GLU A N 1
ATOM 1149 C CA . GLU A 1 146 ? 13.336 4.719 15.102 1 98.5 146 GLU A CA 1
ATOM 1150 C C . GLU A 1 146 ? 13.734 3.365 14.516 1 98.5 146 GLU A C 1
ATOM 1152 O O . GLU A 1 146 ? 12.953 2.744 13.789 1 98.5 146 GLU A O 1
ATOM 1157 N N . THR A 1 147 ? 14.969 2.955 14.734 1 97.75 147 THR A N 1
ATOM 1158 C CA . THR A 1 147 ? 15.375 1.602 14.375 1 97.75 147 THR A CA 1
ATOM 1159 C C . THR A 1 147 ? 15.703 0.786 15.625 1 97.75 147 THR A C 1
ATOM 1161 O O . THR A 1 147 ? 15.625 1.296 16.75 1 97.75 147 THR A O 1
ATOM 1164 N N . ASP A 1 148 ? 15.969 -0.513 15.414 1 97.38 148 ASP A N 1
ATOM 1165 C CA . ASP A 1 148 ? 16.359 -1.371 16.531 1 97.38 148 ASP A CA 1
ATOM 1166 C C . ASP A 1 148 ? 17.734 -0.978 17.062 1 97.38 148 ASP A C 1
ATOM 1168 O O . ASP A 1 148 ? 18.156 -1.461 18.125 1 97.38 148 ASP A O 1
ATOM 1172 N N . LYS A 1 149 ? 18.406 0.05 16.484 1 96.75 149 LYS A N 1
ATOM 1173 C CA . LYS A 1 149 ? 19.75 0.448 16.906 1 96.75 149 LYS A CA 1
ATOM 1174 C C . LYS A 1 149 ? 19.797 1.935 17.234 1 96.75 149 LYS A C 1
ATOM 1176 O O . LYS A 1 149 ? 20.766 2.404 17.844 1 96.75 149 LYS A O 1
ATOM 1181 N N . THR A 1 150 ? 18.844 2.674 16.703 1 97.5 150 THR A N 1
ATOM 1182 C CA . THR A 1 150 ? 18.859 4.125 16.828 1 97.5 150 THR A CA 1
ATOM 1183 C C . THR A 1 150 ? 17.531 4.637 17.359 1 97.5 150 THR A C 1
ATOM 1185 O O . THR A 1 150 ? 16.484 4.387 16.766 1 97.5 150 THR A O 1
ATOM 1188 N N . PRO A 1 151 ? 17.5 5.395 18.5 1 97.75 151 PRO A N 1
ATOM 1189 C CA . PRO A 1 151 ? 16.25 5.965 18.984 1 97.75 151 PRO A CA 1
ATOM 1190 C C . PRO A 1 151 ? 15.594 6.914 17.984 1 97.75 151 PRO A C 1
ATOM 1192 O O . PRO A 1 151 ? 16.219 7.285 16.984 1 97.75 151 PRO A O 1
ATOM 1195 N N . MET A 1 152 ? 14.438 7.254 18.25 1 98.38 152 MET A N 1
ATOM 1196 C CA . MET A 1 152 ? 13.656 8.125 17.375 1 98.38 152 MET A CA 1
ATOM 1197 C C . MET A 1 152 ? 14.422 9.398 17.062 1 98.38 152 MET A C 1
ATOM 1199 O O . MET A 1 152 ? 14.867 10.109 17.969 1 98.38 152 MET A O 1
ATOM 1203 N N . GLN A 1 153 ? 14.625 9.656 15.742 1 97.75 153 GLN A N 1
ATOM 1204 C CA . GLN A 1 153 ? 15.312 10.828 15.211 1 97.75 153 GLN A CA 1
ATOM 1205 C C . GLN A 1 153 ? 14.664 11.312 13.914 1 97.75 153 GLN A C 1
ATOM 1207 O O . GLN A 1 153 ? 14.031 10.531 13.203 1 97.75 153 GLN A O 1
ATOM 1212 N N . GLU A 1 154 ? 14.844 12.633 13.766 1 98.31 154 GLU A N 1
ATOM 1213 C CA . GLU A 1 154 ? 14.414 13.148 12.461 1 98.31 154 GLU A CA 1
ATOM 1214 C C . GLU A 1 154 ? 15.188 12.477 11.328 1 98.31 154 GLU A C 1
ATOM 1216 O O . GLU A 1 154 ? 16.391 12.273 11.43 1 98.31 154 GLU A O 1
ATOM 1221 N N . HIS A 1 155 ? 14.531 12.156 10.234 1 98.5 155 HIS A N 1
ATOM 1222 C CA . HIS A 1 155 ? 15.148 11.438 9.133 1 98.5 155 HIS A CA 1
ATOM 1223 C C . HIS A 1 155 ? 14.93 12.164 7.809 1 98.5 155 HIS A C 1
ATOM 1225 O O . HIS A 1 155 ? 15.797 12.148 6.938 1 98.5 155 HIS A O 1
ATOM 1231 N N . LEU A 1 156 ? 13.758 12.742 7.582 1 98.69 156 LEU A N 1
ATOM 1232 C CA . LEU A 1 156 ? 13.453 13.477 6.359 1 98.69 156 LEU A CA 1
ATOM 1233 C C . LEU A 1 156 ? 12.812 14.82 6.68 1 98.69 156 LEU A C 1
ATOM 1235 O O . LEU A 1 156 ? 12 14.922 7.602 1 98.69 156 LEU A O 1
ATOM 1239 N N . ASN A 1 157 ? 13.094 15.781 5.957 1 98.75 157 ASN A N 1
ATOM 1240 C CA . ASN A 1 157 ? 12.5 17.109 5.926 1 98.75 157 ASN A CA 1
ATOM 1241 C C . ASN A 1 157 ? 12.266 17.594 4.492 1 98.75 157 ASN A C 1
ATOM 1243 O O . ASN A 1 157 ? 13.211 17.734 3.723 1 98.75 157 ASN A O 1
ATOM 1247 N N . VAL A 1 158 ? 11.031 17.812 4.172 1 98.75 158 VAL A N 1
ATOM 1248 C CA . VAL A 1 158 ? 10.703 18.078 2.775 1 98.75 158 VAL A CA 1
ATOM 1249 C C . VAL A 1 158 ? 9.734 19.25 2.688 1 98.75 158 VAL A C 1
ATOM 1251 O O . VAL A 1 158 ? 8.789 19.344 3.479 1 98.75 158 VAL A O 1
ATOM 1254 N N . MET A 1 159 ? 9.945 20.109 1.74 1 98.81 159 MET A N 1
ATOM 1255 C CA . MET A 1 159 ? 9.016 21.156 1.345 1 98.81 159 MET A CA 1
ATOM 1256 C C . MET A 1 159 ? 8.477 20.906 -0.059 1 98.81 159 MET A C 1
ATOM 1258 O O . MET A 1 159 ? 9.242 20.641 -0.986 1 98.81 159 MET A O 1
ATOM 1262 N N . TYR A 1 160 ? 7.18 21 -0.125 1 98.69 160 TYR A N 1
ATOM 1263 C CA . TYR A 1 160 ? 6.531 20.734 -1.405 1 98.69 160 TYR A CA 1
ATOM 1264 C C . TYR A 1 160 ? 5.812 21.969 -1.918 1 98.69 160 TYR A C 1
ATOM 1266 O O . TYR A 1 160 ? 5.418 22.844 -1.134 1 98.69 160 TYR A O 1
ATOM 1274 N N . THR A 1 161 ? 5.609 21.969 -3.211 1 98.5 161 THR A N 1
ATOM 1275 C CA . THR A 1 161 ? 4.645 22.859 -3.863 1 98.5 161 THR A CA 1
ATOM 1276 C C . THR A 1 161 ? 3.561 22.031 -4.566 1 98.5 161 THR A C 1
ATOM 1278 O O . THR A 1 161 ? 3.816 20.922 -5.031 1 98.5 161 THR A O 1
ATOM 1281 N N . LYS A 1 162 ? 2.402 22.641 -4.57 1 97.62 162 LYS A N 1
ATOM 1282 C CA . LYS A 1 162 ? 1.299 21.969 -5.262 1 97.62 162 LYS A CA 1
ATOM 1283 C C . LYS A 1 162 ? 1.465 22.062 -6.773 1 97.62 162 LYS A C 1
ATOM 1285 O O . LYS A 1 162 ? 1.85 23.109 -7.305 1 97.62 162 LYS A O 1
ATOM 1290 N N . THR A 1 163 ? 1.208 20.891 -7.418 1 96.94 163 THR A N 1
ATOM 1291 C CA . THR A 1 163 ? 1.354 20.859 -8.867 1 96.94 163 THR A CA 1
ATOM 1292 C C . THR A 1 163 ? 0.068 20.375 -9.539 1 96.94 163 THR A C 1
ATOM 1294 O O . THR A 1 163 ? -0.792 19.781 -8.883 1 96.94 163 THR A O 1
ATOM 1297 N N . GLU A 1 164 ? -0.144 20.75 -10.781 1 85.25 164 GLU A N 1
ATOM 1298 C CA . GLU A 1 164 ? -1.229 20.219 -11.602 1 85.25 164 GLU A CA 1
ATOM 1299 C C . GLU A 1 164 ? -0.869 18.844 -12.172 1 85.25 164 GLU A C 1
ATOM 1301 O O . GLU A 1 164 ? 0.305 18.562 -12.406 1 85.25 164 GLU A O 1
ATOM 1306 N N . LYS A 1 165 ? -1.612 17.984 -12.219 1 71.69 165 LYS A N 1
ATOM 1307 C CA . LYS A 1 165 ? -1.288 16.688 -12.812 1 71.69 165 LYS A CA 1
ATOM 1308 C C . LYS A 1 165 ? -0.761 16.859 -14.234 1 71.69 165 LYS A C 1
ATOM 1310 O O . LYS A 1 165 ? -1.163 17.781 -14.945 1 71.69 165 LYS A O 1
ATOM 1315 N N . MET B 1 1 ? 8.398 7.957 -16.266 1 46.19 1 MET B N 1
ATOM 1316 C CA . MET B 1 1 ? 9.68 7.43 -15.805 1 46.19 1 MET B CA 1
ATOM 1317 C C . MET B 1 1 ? 10.258 6.445 -16.812 1 46.19 1 MET B C 1
ATOM 1319 O O . MET B 1 1 ? 9.523 5.652 -17.406 1 46.19 1 MET B O 1
ATO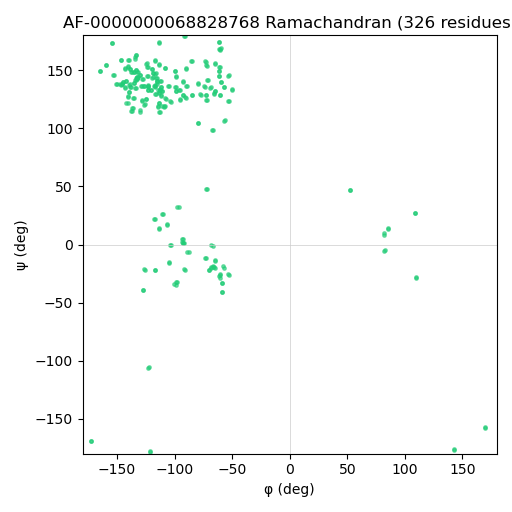M 1323 N N . GLU B 1 2 ? 11.406 6.754 -17.297 1 51.72 2 GLU B N 1
ATOM 1324 C CA . GLU B 1 2 ? 12 5.805 -18.219 1 51.72 2 GLU B CA 1
ATOM 1325 C C . GLU B 1 2 ? 12.156 4.426 -17.578 1 51.72 2 GLU B C 1
ATOM 1327 O O . GLU B 1 2 ? 12.617 4.312 -16.453 1 51.72 2 GLU B O 1
ATOM 1332 N N . VAL B 1 3 ? 11.297 3.479 -18 1 62.28 3 VAL B N 1
ATOM 1333 C CA . VAL B 1 3 ? 11.32 2.098 -17.531 1 62.28 3 VAL B CA 1
ATOM 1334 C C . VAL B 1 3 ? 12.602 1.409 -18 1 62.28 3 VAL B C 1
ATOM 1336 O O . VAL B 1 3 ? 12.867 1.354 -19.203 1 62.28 3 VAL B O 1
ATOM 1339 N N . GLY B 1 4 ? 13.648 1.338 -17.031 1 65.25 4 GLY B N 1
ATOM 1340 C CA . GLY B 1 4 ? 14.82 0.551 -17.391 1 65.25 4 GLY B CA 1
ATOM 1341 C C . GLY B 1 4 ? 14.5 -0.909 -17.656 1 65.25 4 GLY B C 1
ATOM 1342 O O . GLY B 1 4 ? 13.352 -1.336 -17.5 1 65.25 4 GLY B O 1
ATOM 1343 N N . PRO B 1 5 ? 15.508 -1.604 -18.25 1 77.94 5 PRO B N 1
ATOM 1344 C CA . PRO B 1 5 ? 15.312 -3.041 -18.453 1 77.94 5 PRO B CA 1
ATOM 1345 C C . PRO B 1 5 ? 14.914 -3.771 -17.172 1 77.94 5 PRO B C 1
ATOM 1347 O O . PRO B 1 5 ? 15.281 -3.346 -16.062 1 77.94 5 PRO B O 1
ATOM 1350 N N . MET B 1 6 ? 14.086 -4.785 -17.344 1 80.81 6 MET B N 1
ATOM 1351 C CA . MET B 1 6 ? 13.641 -5.566 -16.188 1 80.81 6 MET B CA 1
ATOM 1352 C C . MET B 1 6 ? 14.82 -6.223 -15.484 1 80.81 6 MET B C 1
ATOM 1354 O O . MET B 1 6 ? 15.688 -6.809 -16.125 1 80.81 6 MET B O 1
ATOM 1358 N N . ASN B 1 7 ? 14.898 -6.039 -14.211 1 85 7 ASN B N 1
ATOM 1359 C CA . ASN B 1 7 ? 15.906 -6.703 -13.383 1 85 7 ASN B CA 1
ATOM 1360 C C . ASN B 1 7 ? 15.82 -8.219 -13.516 1 85 7 ASN B C 1
ATOM 1362 O O . ASN B 1 7 ? 14.734 -8.797 -13.445 1 85 7 ASN B O 1
ATOM 1366 N N . GLU B 1 8 ? 16.906 -8.922 -13.664 1 86.19 8 GLU B N 1
ATOM 1367 C CA . GLU B 1 8 ? 17 -10.352 -13.914 1 86.19 8 GLU B CA 1
ATOM 1368 C C . GLU B 1 8 ? 16.375 -11.156 -12.773 1 86.19 8 GLU B C 1
ATOM 1370 O O . GLU B 1 8 ? 15.891 -12.266 -12.984 1 86.19 8 GLU B O 1
ATOM 1375 N N . ILE B 1 9 ? 16.344 -10.586 -11.625 1 86.12 9 ILE B N 1
ATOM 1376 C CA . ILE B 1 9 ? 15.852 -11.289 -10.445 1 86.12 9 ILE B CA 1
ATOM 1377 C C . ILE B 1 9 ? 14.359 -11.562 -10.586 1 86.12 9 ILE B C 1
ATOM 1379 O O . ILE B 1 9 ? 13.82 -12.469 -9.938 1 86.12 9 ILE B O 1
ATOM 1383 N N . LEU B 1 10 ? 13.719 -10.797 -11.516 1 88.38 10 LEU B N 1
ATOM 1384 C CA . LEU B 1 10 ? 12.266 -10.867 -11.656 1 88.38 10 LEU B CA 1
ATOM 1385 C C . LEU B 1 10 ? 11.875 -11.898 -12.711 1 88.38 10 LEU B C 1
ATOM 1387 O O . LEU B 1 10 ? 10.688 -12.164 -12.914 1 88.38 10 LEU B O 1
ATOM 1391 N N . LYS B 1 11 ? 12.805 -12.57 -13.305 1 87.75 11 LYS B N 1
ATOM 1392 C CA . LYS B 1 11 ? 12.562 -13.469 -14.43 1 87.75 11 LYS B CA 1
ATOM 1393 C C . LYS B 1 11 ? 11.578 -14.57 -14.047 1 87.75 11 LYS B C 1
ATOM 1395 O O . LYS B 1 11 ? 10.672 -14.891 -14.82 1 87.75 11 LYS B O 1
ATOM 1400 N N . PRO B 1 12 ? 11.695 -15.117 -12.875 1 88.44 12 PRO B N 1
ATOM 1401 C CA . PRO B 1 12 ? 10.773 -16.203 -12.523 1 88.44 12 PRO B CA 1
ATOM 1402 C C . PRO B 1 12 ? 9.32 -15.727 -12.43 1 88.44 12 PRO B C 1
ATOM 1404 O O . PRO B 1 12 ? 8.398 -16.547 -12.445 1 88.44 12 PRO B O 1
ATOM 1407 N N . LEU B 1 13 ? 9.039 -14.414 -12.375 1 90.88 13 LEU B N 1
ATOM 1408 C CA . LEU B 1 13 ? 7.691 -13.883 -12.227 1 90.88 13 LEU B CA 1
ATOM 1409 C C . LEU B 1 13 ? 7.258 -13.133 -13.484 1 90.88 13 LEU B C 1
ATOM 1411 O O . LEU B 1 13 ? 6.262 -12.406 -13.469 1 90.88 13 LEU B O 1
ATOM 1415 N N . CYS B 1 14 ? 7.973 -13.312 -14.547 1 90 14 CYS B N 1
ATOM 1416 C CA . CYS B 1 14 ? 7.691 -12.578 -15.773 1 90 14 CYS B CA 1
ATOM 1417 C C . CYS B 1 14 ? 6.27 -12.844 -16.25 1 90 14 CYS B C 1
ATOM 1419 O O . CYS B 1 14 ? 5.633 -11.969 -16.844 1 90 14 CYS B O 1
ATOM 1421 N N . TRP B 1 15 ? 5.789 -14.055 -16 1 92.94 15 TRP B N 1
ATOM 1422 C CA . TRP B 1 15 ? 4.457 -14.445 -16.453 1 92.94 15 TRP B CA 1
ATOM 1423 C C . TRP B 1 15 ? 3.379 -13.633 -15.742 1 92.94 15 TRP B C 1
ATOM 1425 O O . TRP B 1 15 ? 2.244 -13.555 -16.219 1 92.94 15 TRP B O 1
ATOM 1435 N N . LEU B 1 16 ? 3.68 -13.031 -14.609 1 95.38 16 LEU B N 1
ATOM 1436 C CA . LEU B 1 16 ? 2.736 -12.273 -13.797 1 95.38 16 LEU B CA 1
ATOM 1437 C C . LEU B 1 16 ? 2.742 -10.805 -14.188 1 95.38 16 LEU B C 1
ATOM 1439 O O . LEU B 1 16 ? 1.767 -10.086 -13.945 1 95.38 16 LEU B O 1
ATOM 1443 N N . ILE B 1 17 ? 3.812 -10.289 -14.812 1 95 17 ILE B N 1
ATOM 1444 C CA . ILE B 1 17 ? 4.035 -8.875 -15.086 1 95 17 ILE B CA 1
ATOM 1445 C C . ILE B 1 17 ? 3.094 -8.414 -16.203 1 95 17 ILE B C 1
ATOM 1447 O O . ILE B 1 17 ? 2.984 -9.07 -17.234 1 95 17 ILE B O 1
ATOM 1451 N N . GLY B 1 18 ? 2.393 -7.324 -15.93 1 96.44 18 GLY B N 1
ATOM 1452 C CA . GLY B 1 18 ? 1.508 -6.754 -16.938 1 96.44 18 GLY B CA 1
ATOM 1453 C C . GLY B 1 18 ? 0.22 -6.207 -16.344 1 96.44 18 GLY B C 1
ATOM 1454 O O . GLY B 1 18 ? 0.102 -6.047 -15.133 1 96.44 18 GLY B O 1
ATOM 1455 N N . HIS B 1 19 ? -0.661 -5.754 -17.25 1 98.12 19 HIS B N 1
ATOM 1456 C CA . HIS B 1 19 ? -2.008 -5.312 -16.906 1 98.12 19 HIS B CA 1
ATOM 1457 C C . HIS B 1 19 ? -3.023 -6.43 -17.109 1 98.12 19 HIS B C 1
ATOM 1459 O O . HIS B 1 19 ? -3.002 -7.109 -18.141 1 98.12 19 HIS B O 1
ATOM 1465 N N . TRP B 1 20 ? -3.842 -6.605 -16.156 1 98.62 20 TRP B N 1
ATOM 1466 C CA . TRP B 1 20 ? -4.832 -7.68 -16.156 1 98.62 20 TRP B CA 1
ATOM 1467 C C . TRP B 1 20 ? -6.23 -7.129 -15.906 1 98.62 20 TRP B C 1
ATOM 1469 O O . TRP B 1 20 ? -6.426 -6.254 -15.062 1 98.62 20 TRP B O 1
ATOM 1479 N N . LYS B 1 21 ? -7.18 -7.629 -16.688 1 98.25 21 LYS B N 1
ATOM 1480 C CA . LYS B 1 21 ? -8.586 -7.297 -16.5 1 98.25 21 LYS B CA 1
ATOM 1481 C C . LYS B 1 21 ? -9.43 -8.555 -16.297 1 98.25 21 LYS B C 1
ATOM 1483 O O . LYS B 1 21 ? -9.258 -9.547 -17 1 98.25 21 LYS B O 1
ATOM 1488 N N . SER B 1 22 ? -10.312 -8.453 -15.32 1 98.44 22 SER B N 1
ATOM 1489 C CA . SER B 1 22 ? -11.125 -9.625 -15.039 1 98.44 22 SER B CA 1
ATOM 1490 C C . SER B 1 22 ? -12.094 -9.914 -16.172 1 98.44 22 SER B C 1
ATOM 1492 O O . SER B 1 22 ? -12.688 -9 -16.75 1 98.44 22 SER B O 1
ATOM 1494 N N . ILE B 1 23 ? -12.203 -11.172 -16.562 1 97.62 23 ILE B N 1
ATOM 1495 C CA . ILE B 1 23 ? -13.242 -11.625 -17.469 1 97.62 23 ILE B CA 1
ATOM 1496 C C . ILE B 1 23 ? -14.383 -12.258 -16.672 1 97.62 23 ILE B C 1
ATOM 1498 O O . ILE B 1 23 ? -15.539 -12.258 -17.109 1 97.62 23 ILE B O 1
ATOM 1502 N N . LYS B 1 24 ? -14.031 -12.844 -15.625 1 98 24 LYS B N 1
ATOM 1503 C CA . LYS B 1 24 ? -14.945 -13.367 -14.617 1 98 24 LYS B CA 1
ATOM 1504 C C . LYS B 1 24 ? -14.414 -13.125 -13.203 1 98 24 LYS B C 1
ATOM 1506 O O . LYS B 1 24 ? -13.266 -13.453 -12.906 1 98 24 LYS B O 1
ATOM 1511 N N . ALA B 1 25 ? -15.18 -12.555 -12.359 1 98.62 25 ALA B N 1
ATOM 1512 C CA . ALA B 1 25 ? -14.805 -12.297 -10.977 1 98.62 25 ALA B CA 1
ATOM 1513 C C . ALA B 1 25 ? -15.984 -12.508 -10.039 1 98.62 25 ALA B C 1
ATOM 1515 O O . ALA B 1 25 ? -17.031 -11.852 -10.18 1 98.62 25 ALA B O 1
ATOM 1516 N N . VAL B 1 26 ? -15.766 -13.367 -9.148 1 98.44 26 VAL B N 1
ATOM 1517 C CA . VAL B 1 26 ? -16.859 -13.703 -8.234 1 98.44 26 VAL B CA 1
ATOM 1518 C C . VAL B 1 26 ? -16.344 -13.688 -6.797 1 98.44 26 VAL B C 1
ATOM 1520 O O . VAL B 1 26 ? -15.211 -14.102 -6.531 1 98.44 26 VAL B O 1
ATOM 1523 N N . GLY B 1 27 ? -17.188 -13.227 -5.914 1 97.88 27 GLY B N 1
ATOM 1524 C CA . GLY B 1 27 ? -16.938 -13.273 -4.484 1 97.88 27 GLY B CA 1
ATOM 1525 C C . GLY B 1 27 ? -18.031 -13.992 -3.713 1 97.88 27 GLY B C 1
ATOM 1526 O O . GLY B 1 27 ? -19.203 -13.969 -4.109 1 97.88 27 GLY B O 1
ATOM 1527 N N . PHE B 1 28 ? -17.625 -14.648 -2.719 1 97.69 28 PHE B N 1
ATOM 1528 C CA . PHE B 1 28 ? -18.547 -15.367 -1.854 1 97.69 28 PHE B CA 1
ATOM 1529 C C . PHE B 1 28 ? -17.922 -15.648 -0.496 1 97.69 28 PHE B C 1
ATOM 1531 O O . PHE B 1 28 ? -16.703 -15.68 -0.37 1 97.69 28 PHE B O 1
ATOM 1538 N N . TYR B 1 29 ? -18.766 -15.789 0.435 1 96.44 29 TYR B N 1
ATOM 1539 C CA . TYR B 1 29 ? -18.391 -16.109 1.807 1 96.44 29 TYR B CA 1
ATOM 1540 C C . TYR B 1 29 ? -19.609 -16.578 2.605 1 96.44 29 TYR B C 1
ATOM 1542 O O . TYR B 1 29 ? -20.734 -16.156 2.334 1 96.44 29 TYR B O 1
ATOM 1550 N N . PRO B 1 30 ? -19.453 -17.422 3.557 1 95.56 30 PRO B N 1
ATOM 1551 C CA . PRO B 1 30 ? -20.609 -17.984 4.27 1 95.56 30 PRO B CA 1
ATOM 1552 C C . PRO B 1 30 ? -21.547 -16.922 4.824 1 95.56 30 PRO B C 1
ATOM 1554 O O . PRO B 1 30 ? -22.75 -17.141 4.934 1 95.56 30 PRO B O 1
ATOM 1557 N N . THR B 1 31 ? -21.062 -15.711 5.098 1 93.5 31 THR B N 1
ATOM 1558 C CA . THR B 1 31 ? -21.812 -14.711 5.84 1 93.5 31 THR B CA 1
ATOM 1559 C C . THR B 1 31 ? -22.359 -13.633 4.902 1 93.5 31 THR B C 1
ATOM 1561 O O . THR B 1 31 ? -22.906 -12.625 5.352 1 93.5 31 THR B O 1
ATOM 1564 N N . ILE B 1 32 ? -22.094 -13.734 3.627 1 93.56 32 ILE B N 1
ATOM 1565 C CA . ILE B 1 32 ? -22.562 -12.711 2.699 1 93.56 32 ILE B CA 1
ATOM 1566 C C . ILE B 1 32 ? -23.172 -13.375 1.464 1 93.56 32 ILE B C 1
ATOM 1568 O O . ILE B 1 32 ? -22.906 -14.555 1.195 1 93.56 32 ILE B O 1
ATOM 1572 N N . LYS B 1 33 ? -23.984 -12.633 0.743 1 95.69 33 LYS B N 1
ATOM 1573 C CA . LYS B 1 33 ? -24.469 -13.086 -0.558 1 95.69 33 LYS B CA 1
ATOM 1574 C C . LYS B 1 33 ? -23.344 -13.07 -1.598 1 95.69 33 LYS B C 1
ATOM 1576 O O . LYS B 1 33 ? -22.547 -12.133 -1.638 1 95.69 33 LYS B O 1
ATOM 1581 N N . SER B 1 34 ? -23.344 -14.062 -2.455 1 97.25 34 SER B N 1
ATOM 1582 C CA . SER B 1 34 ? -22.375 -14.07 -3.549 1 97.25 34 SER B CA 1
ATOM 1583 C C . SER B 1 34 ? -22.562 -12.867 -4.461 1 97.25 34 SER B C 1
ATOM 1585 O O . SER B 1 34 ? -23.688 -12.391 -4.652 1 97.25 34 SER B O 1
ATOM 1587 N N . PHE B 1 35 ? -21.516 -12.422 -5.035 1 97.06 35 PHE B N 1
ATOM 1588 C CA . PHE B 1 35 ? -21.578 -11.234 -5.879 1 97.06 35 PHE B CA 1
ATOM 1589 C C . PHE B 1 35 ? -20.594 -11.328 -7.031 1 97.06 35 PHE B C 1
ATOM 1591 O O . PHE B 1 35 ? -19.625 -12.086 -6.969 1 97.06 35 PHE B O 1
ATOM 1598 N N . ARG B 1 36 ? -20.875 -10.578 -8.023 1 97.81 36 ARG B N 1
ATOM 1599 C CA . ARG B 1 36 ? -19.953 -10.375 -9.133 1 97.81 36 ARG B CA 1
ATOM 1600 C C . ARG B 1 36 ? -19.359 -8.977 -9.102 1 97.81 36 ARG B C 1
ATOM 1602 O O . ARG B 1 36 ? -19.938 -8.055 -8.539 1 97.81 36 ARG B O 1
ATOM 1609 N N . TYR B 1 37 ? -18.141 -8.891 -9.664 1 98.06 37 TYR B N 1
ATOM 1610 C CA . TYR B 1 37 ? -17.484 -7.59 -9.742 1 98.06 37 TYR B CA 1
ATOM 1611 C C . TYR B 1 37 ? -16.484 -7.551 -10.891 1 98.06 37 TYR B C 1
ATOM 1613 O O . TYR B 1 37 ? -16.328 -8.539 -11.609 1 98.06 37 TYR B O 1
ATOM 1621 N N . VAL B 1 38 ? -15.953 -6.371 -11.109 1 97.81 38 VAL B N 1
ATOM 1622 C CA . VAL B 1 38 ? -14.922 -6.156 -12.109 1 97.81 38 VAL B CA 1
ATOM 1623 C C . VAL B 1 38 ? -13.617 -5.73 -11.43 1 97.81 38 VAL B C 1
ATOM 1625 O O . VAL B 1 38 ? -13.641 -4.977 -10.461 1 97.81 38 VAL B O 1
ATOM 1628 N N . GLU B 1 39 ? -12.57 -6.242 -11.961 1 97.81 39 GLU B N 1
ATOM 1629 C CA . GLU B 1 39 ? -11.281 -5.902 -11.375 1 97.81 39 GLU B CA 1
ATOM 1630 C C . GLU B 1 39 ? -10.234 -5.648 -12.453 1 97.81 39 GLU B C 1
ATOM 1632 O O . GLU B 1 39 ? -10.172 -6.367 -13.445 1 97.81 39 GLU B O 1
ATOM 1637 N N . GLN B 1 40 ? -9.477 -4.605 -12.266 1 97.62 40 GLN B N 1
ATOM 1638 C CA . GLN B 1 40 ? -8.227 -4.367 -12.969 1 97.62 40 GLN B CA 1
ATOM 1639 C C . GLN B 1 40 ? -7.035 -4.453 -12.016 1 97.62 40 GLN B C 1
ATOM 1641 O O . GLN B 1 40 ? -7.082 -3.912 -10.906 1 97.62 40 GLN B O 1
ATOM 1646 N N . MET B 1 41 ? -6.035 -5.176 -12.445 1 98.25 41 MET B N 1
ATOM 1647 C CA . MET B 1 41 ? -4.848 -5.41 -11.625 1 98.25 41 MET B CA 1
ATOM 1648 C C . MET B 1 41 ? -3.576 -5.285 -12.461 1 98.25 41 MET B C 1
ATOM 1650 O O . MET B 1 41 ? -3.586 -5.555 -13.664 1 98.25 41 MET B O 1
ATOM 1654 N N . SER B 1 42 ? -2.498 -4.836 -11.828 1 98.25 42 SER B N 1
ATOM 1655 C CA . SER B 1 42 ? -1.239 -4.754 -12.555 1 98.25 42 SER B CA 1
ATOM 1656 C C . SER B 1 42 ? -0.053 -5.082 -11.656 1 98.25 42 SER B C 1
ATOM 1658 O O . SER B 1 42 ? -0.06 -4.75 -10.469 1 98.25 42 SER B O 1
ATOM 1660 N N . PHE B 1 43 ? 0.861 -5.77 -12.156 1 97.25 43 PHE B N 1
ATOM 1661 C CA . PHE B 1 43 ? 2.23 -5.91 -11.68 1 97.25 43 PHE B CA 1
ATOM 1662 C C . PHE B 1 43 ? 3.217 -5.316 -12.68 1 97.25 43 PHE B C 1
ATOM 1664 O O . PHE B 1 43 ? 3.342 -5.805 -13.805 1 97.25 43 PHE B O 1
ATOM 1671 N N . LEU B 1 44 ? 3.932 -4.305 -12.203 1 95.19 44 LEU B N 1
ATOM 1672 C CA . LEU B 1 44 ? 4.789 -3.604 -13.156 1 95.19 44 LEU B CA 1
ATOM 1673 C C . LEU B 1 44 ? 6.188 -3.406 -12.586 1 95.19 44 LEU B C 1
ATOM 1675 O O . LEU B 1 44 ? 6.348 -3.217 -11.375 1 95.19 44 LEU B O 1
ATOM 1679 N N . SER B 1 45 ? 7.172 -3.486 -13.422 1 90.19 45 SER B N 1
ATOM 1680 C CA . SER B 1 45 ? 8.562 -3.219 -13.062 1 90.19 45 SER B CA 1
ATOM 1681 C C . SER B 1 45 ? 9.016 -1.866 -13.602 1 90.19 45 SER B C 1
ATOM 1683 O O . SER B 1 45 ? 8.703 -1.503 -14.734 1 90.19 45 SER B O 1
ATOM 1685 N N . VAL B 1 46 ? 9.727 -1.121 -12.766 1 81.88 46 VAL B N 1
ATOM 1686 C CA . VAL B 1 46 ? 10.312 0.134 -13.227 1 81.88 46 VAL B CA 1
ATOM 1687 C C . VAL B 1 46 ? 11.836 0.064 -13.133 1 81.88 46 VAL B C 1
ATOM 1689 O O . VAL B 1 46 ? 12.5 1.092 -13.008 1 81.88 46 VAL B O 1
ATOM 1692 N N . GLY B 1 47 ? 12.359 -1.168 -13.117 1 80.56 47 GLY B N 1
ATOM 1693 C CA . GLY B 1 47 ? 13.797 -1.357 -13.164 1 80.56 47 GLY B CA 1
ATOM 1694 C C . GLY B 1 47 ? 14.383 -1.866 -11.859 1 80.56 47 GLY B C 1
ATOM 1695 O O . GLY B 1 47 ? 15.461 -2.453 -11.844 1 80.56 47 GLY B O 1
ATOM 1696 N N . GLN B 1 48 ? 13.82 -1.578 -10.758 1 83.62 48 GLN B N 1
ATOM 1697 C CA . GLN B 1 48 ? 14.234 -2.111 -9.461 1 83.62 48 GLN B CA 1
ATOM 1698 C C . GLN B 1 48 ? 13.844 -3.582 -9.32 1 83.62 48 GLN B C 1
ATOM 1700 O O . GLN B 1 48 ? 13.023 -4.086 -10.094 1 83.62 48 GLN B O 1
ATOM 1705 N N . PRO B 1 49 ? 14.531 -4.281 -8.461 1 88.5 49 PRO B N 1
ATOM 1706 C CA . PRO B 1 49 ? 14.164 -5.68 -8.227 1 88.5 49 PRO B CA 1
ATOM 1707 C C . PRO B 1 49 ? 12.852 -5.824 -7.453 1 88.5 49 PRO B C 1
ATOM 1709 O O . PRO B 1 49 ? 12.789 -6.578 -6.48 1 88.5 49 PRO B O 1
ATOM 1712 N N . ILE B 1 50 ? 11.836 -5.113 -7.863 1 93.38 50 ILE B N 1
ATOM 1713 C CA . ILE B 1 50 ? 10.516 -5.102 -7.242 1 93.38 50 ILE B CA 1
ATOM 1714 C C . ILE B 1 50 ? 9.43 -5.062 -8.32 1 93.38 50 ILE B C 1
ATOM 1716 O O . ILE B 1 50 ? 9.688 -4.621 -9.445 1 93.38 50 ILE B O 1
ATOM 1720 N N . LEU B 1 51 ? 8.305 -5.551 -7.996 1 95.69 51 LEU B N 1
ATOM 1721 C CA . LEU B 1 51 ? 7.109 -5.312 -8.797 1 95.69 51 LEU B CA 1
ATOM 1722 C C . LEU B 1 51 ? 6.152 -4.367 -8.07 1 95.69 51 LEU B C 1
ATOM 1724 O O . LEU B 1 51 ? 5.828 -4.586 -6.902 1 95.69 51 LEU B O 1
ATOM 1728 N N . ASN B 1 52 ? 5.793 -3.318 -8.75 1 96.31 52 ASN B N 1
ATOM 1729 C CA . ASN B 1 52 ? 4.723 -2.461 -8.25 1 96.31 52 ASN B CA 1
ATOM 1730 C C . ASN B 1 52 ? 3.35 -3.078 -8.5 1 96.31 52 ASN B C 1
ATOM 1732 O O . ASN B 1 52 ? 3.053 -3.514 -9.609 1 96.31 52 ASN B O 1
ATOM 1736 N N . TYR B 1 53 ? 2.594 -3.129 -7.496 1 98.25 53 TYR B N 1
ATOM 1737 C CA . TYR B 1 53 ? 1.32 -3.84 -7.523 1 98.25 53 TYR B CA 1
ATOM 1738 C C . TYR B 1 53 ? 0.156 -2.883 -7.297 1 98.25 53 TYR B C 1
ATOM 1740 O O . TYR B 1 53 ? 0.213 -2.025 -6.414 1 98.25 53 TYR B O 1
ATOM 1748 N N . GLN B 1 54 ? -0.92 -3.027 -8.086 1 97.94 54 GLN B N 1
ATOM 1749 C CA . GLN B 1 54 ? -2.174 -2.305 -7.902 1 97.94 54 GLN B CA 1
ATOM 1750 C C . GLN B 1 54 ? -3.369 -3.166 -8.297 1 97.94 54 GLN B C 1
ATOM 1752 O O . GLN B 1 54 ? -3.318 -3.887 -9.297 1 97.94 54 GLN B O 1
ATOM 1757 N N . SER B 1 55 ? -4.391 -3.113 -7.527 1 97.88 55 SER B N 1
ATOM 1758 C CA . SER B 1 55 ? -5.668 -3.748 -7.836 1 97.88 55 SER B CA 1
ATOM 1759 C C . SER B 1 55 ? -6.836 -2.816 -7.535 1 97.88 55 SER B C 1
ATOM 1761 O O . SER B 1 55 ? -6.926 -2.264 -6.438 1 97.88 55 SER B O 1
ATOM 1763 N N . VAL B 1 56 ? -7.684 -2.602 -8.523 1 96 56 VAL B N 1
ATOM 1764 C CA . VAL B 1 56 ? -8.883 -1.776 -8.383 1 96 56 VAL B CA 1
ATOM 1765 C C . VAL B 1 56 ? -10.117 -2.592 -8.758 1 96 56 VAL B C 1
ATOM 1767 O O . VAL B 1 56 ? -10.141 -3.254 -9.797 1 96 56 VAL B O 1
ATOM 1770 N N . THR B 1 57 ? -11.133 -2.516 -7.93 1 96.56 57 THR B N 1
ATOM 1771 C CA . THR B 1 57 ? -12.352 -3.266 -8.203 1 96.56 57 THR B CA 1
ATOM 1772 C C . THR B 1 57 ? -13.562 -2.334 -8.25 1 96.56 57 THR B C 1
ATOM 1774 O O . THR B 1 57 ? -13.562 -1.282 -7.605 1 96.56 57 THR B O 1
ATOM 1777 N N . TRP B 1 58 ? -14.531 -2.738 -8.984 1 95.12 58 TRP B N 1
ATOM 1778 C CA . TRP B 1 58 ? -15.828 -2.086 -9.094 1 95.12 58 TRP B CA 1
ATOM 1779 C C . TRP B 1 58 ? -16.953 -3.105 -8.992 1 95.12 58 TRP B C 1
ATOM 1781 O O . TRP B 1 58 ? -16.734 -4.309 -9.156 1 95.12 58 TRP B O 1
ATOM 1791 N N . ASN B 1 59 ? -18.094 -2.555 -8.734 1 94.44 59 ASN B N 1
ATOM 1792 C CA . ASN B 1 59 ? -19.25 -3.439 -8.82 1 94.44 59 ASN B CA 1
ATOM 1793 C C . ASN B 1 59 ? -19.422 -4.004 -10.227 1 94.44 59 ASN B C 1
ATOM 1795 O O . ASN B 1 59 ? -18.703 -3.619 -11.148 1 94.44 59 ASN B O 1
ATOM 1799 N N . ALA B 1 60 ? -20.359 -4.906 -10.375 1 92.19 60 ALA B N 1
ATOM 1800 C CA . ALA B 1 60 ? -20.5 -5.68 -11.602 1 92.19 60 ALA B CA 1
ATOM 1801 C C . ALA B 1 60 ? -20.781 -4.766 -12.797 1 92.19 60 ALA B C 1
ATOM 1803 O O . ALA B 1 60 ? -20.391 -5.078 -13.93 1 92.19 60 ALA B O 1
ATOM 1804 N N . ASP B 1 61 ? -21.375 -3.66 -12.492 1 89.31 61 ASP B N 1
ATOM 1805 C CA . ASP B 1 61 ? -21.719 -2.752 -13.578 1 89.31 61 ASP B CA 1
ATOM 1806 C C . ASP B 1 61 ? -20.578 -1.783 -13.867 1 89.31 61 ASP B C 1
ATOM 1808 O O . ASP B 1 61 ? -20.641 -0.996 -14.812 1 89.31 61 ASP B O 1
ATOM 1812 N N . GLY B 1 62 ? -19.547 -1.823 -13.039 1 81.81 62 GLY B N 1
ATOM 1813 C CA . GLY B 1 62 ? -18.344 -1.055 -13.281 1 81.81 62 GLY B CA 1
ATOM 1814 C C . GLY B 1 62 ? -18.453 0.391 -12.836 1 81.81 62 GLY B C 1
ATOM 1815 O O . GLY B 1 62 ? -17.578 1.203 -13.109 1 81.81 62 GLY B O 1
ATOM 1816 N N . LYS B 1 63 ? -19.469 0.793 -12.156 1 81.69 63 LYS B N 1
ATOM 1817 C CA . LYS B 1 63 ? -19.719 2.205 -11.883 1 81.69 63 LYS B CA 1
ATOM 1818 C C . LYS B 1 63 ? -19.234 2.59 -10.484 1 81.69 63 LYS B C 1
ATOM 1820 O O . LYS B 1 63 ? -18.656 3.664 -10.297 1 81.69 63 LYS B O 1
ATOM 1825 N N . ALA B 1 64 ? -19.344 1.684 -9.531 1 85.06 64 ALA B N 1
ATOM 1826 C CA . ALA B 1 64 ? -19.031 2.039 -8.156 1 85.06 64 ALA B CA 1
ATOM 1827 C C . ALA B 1 64 ? -17.734 1.373 -7.691 1 85.06 64 ALA B C 1
ATOM 1829 O O . ALA B 1 64 ? -17.625 0.146 -7.723 1 85.06 64 ALA B O 1
ATOM 1830 N N . PRO B 1 65 ? -16.734 2.277 -7.32 1 88.75 65 PRO B N 1
ATOM 1831 C CA . PRO B 1 65 ? -15.531 1.657 -6.777 1 88.75 65 PRO B CA 1
ATOM 1832 C C . PRO B 1 65 ? -15.797 0.86 -5.504 1 88.75 65 PRO B C 1
ATOM 1834 O O . PRO B 1 65 ? -16.625 1.258 -4.684 1 88.75 65 PRO B O 1
ATOM 1837 N N . MET B 1 66 ? -15.078 -0.217 -5.348 1 92.25 66 MET B N 1
ATOM 1838 C CA . MET B 1 66 ? -15.18 -1.094 -4.184 1 92.25 66 MET B CA 1
ATOM 1839 C C . MET B 1 66 ? -13.82 -1.237 -3.496 1 92.25 66 MET B C 1
ATOM 1841 O O . MET B 1 66 ? -13.352 -0.304 -2.846 1 92.25 66 MET B O 1
ATOM 1845 N N . HIS B 1 67 ? -13.203 -2.307 -3.629 1 94.81 67 HIS B N 1
ATOM 1846 C CA . HIS B 1 67 ? -11.938 -2.623 -2.975 1 94.81 67 HIS B CA 1
ATOM 1847 C C . HIS B 1 67 ? -10.758 -2.088 -3.773 1 94.81 67 HIS B C 1
ATOM 1849 O O . HIS B 1 67 ? -10.711 -2.227 -5 1 94.81 67 HIS B O 1
ATOM 1855 N N . LEU B 1 68 ? -9.867 -1.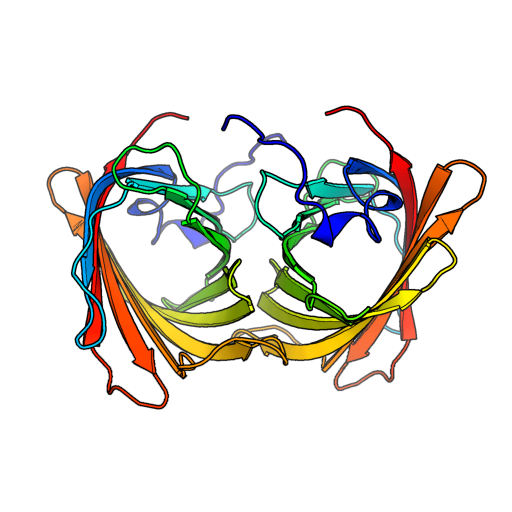379 -3.191 1 96.12 68 LEU B N 1
ATOM 1856 C CA . LEU B 1 68 ? -8.602 -0.896 -3.725 1 96.12 68 LEU B CA 1
ATOM 1857 C C . LEU B 1 68 ? -7.426 -1.474 -2.941 1 96.12 68 LEU B C 1
ATOM 1859 O O . LEU B 1 68 ? -7.457 -1.519 -1.71 1 96.12 68 LEU B O 1
ATOM 1863 N N . GLU B 1 69 ? -6.445 -1.877 -3.662 1 97.56 69 GLU B N 1
ATOM 1864 C CA . GLU B 1 69 ? -5.238 -2.428 -3.051 1 97.56 69 GLU B CA 1
ATOM 1865 C C . GLU B 1 69 ? -3.99 -2.018 -3.824 1 97.56 69 GLU B C 1
ATOM 1867 O O . GLU B 1 69 ? -3.996 -1.993 -5.055 1 97.56 69 GLU B O 1
ATOM 1872 N N . SER B 1 70 ? -2.963 -1.599 -3.104 1 98 70 SER B N 1
ATOM 1873 C CA . SER B 1 70 ? -1.686 -1.271 -3.729 1 98 70 SER B CA 1
ATOM 1874 C C . SER B 1 70 ? -0.516 -1.759 -2.881 1 98 70 SER B C 1
ATOM 1876 O O . SER B 1 70 ? -0.662 -1.973 -1.675 1 98 70 SER B O 1
ATOM 1878 N N . GLY B 1 71 ? 0.614 -1.895 -3.578 1 98.31 71 GLY B N 1
ATOM 1879 C CA . GLY B 1 71 ? 1.779 -2.348 -2.836 1 98.31 71 GLY B CA 1
ATOM 1880 C C . GLY B 1 71 ? 2.945 -2.725 -3.729 1 98.31 71 GLY B C 1
ATOM 1881 O O . GLY B 1 71 ? 3.139 -2.131 -4.793 1 98.31 71 GLY B O 1
ATOM 1882 N N . HIS B 1 72 ? 3.799 -3.562 -3.123 1 97.94 72 HIS B N 1
ATOM 1883 C CA . HIS B 1 72 ? 5.055 -3.934 -3.762 1 97.94 72 HIS B CA 1
ATOM 1884 C C . HIS B 1 72 ? 5.391 -5.398 -3.506 1 97.94 72 HIS B C 1
ATOM 1886 O O . HIS B 1 72 ? 5.18 -5.906 -2.402 1 97.94 72 HIS B O 1
ATOM 1892 N N . MET B 1 73 ? 5.898 -6.004 -4.535 1 97.25 73 MET B N 1
ATOM 1893 C CA . MET B 1 73 ? 6.363 -7.383 -4.418 1 97.25 73 MET B CA 1
ATOM 1894 C C . MET B 1 73 ? 7.883 -7.457 -4.543 1 97.25 73 MET B C 1
ATOM 1896 O O . MET B 1 73 ? 8.461 -6.902 -5.477 1 97.25 73 MET B O 1
ATOM 1900 N N . ARG B 1 74 ? 8.492 -8.102 -3.584 1 95.12 74 ARG B N 1
ATOM 1901 C CA . ARG B 1 74 ? 9.938 -8.281 -3.58 1 95.12 74 ARG B CA 1
ATOM 1902 C C . ARG B 1 74 ? 10.312 -9.758 -3.607 1 95.12 74 ARG B C 1
ATOM 1904 O O . ARG B 1 74 ? 9.57 -10.594 -3.094 1 95.12 74 ARG B O 1
ATOM 1911 N N . PHE B 1 75 ? 11.453 -9.938 -4.195 1 90.5 75 PHE B N 1
ATOM 1912 C CA . PHE B 1 75 ? 11.992 -11.281 -4.328 1 90.5 75 PHE B CA 1
ATOM 1913 C C . PHE B 1 75 ? 13.242 -11.453 -3.471 1 90.5 75 PHE B C 1
ATOM 1915 O O . PHE B 1 75 ? 14.086 -10.555 -3.416 1 90.5 75 PHE B O 1
ATOM 1922 N N . ASP B 1 76 ? 13.266 -12.625 -2.773 1 89.38 76 ASP B N 1
ATOM 1923 C CA . ASP B 1 76 ? 14.484 -12.938 -2.037 1 89.38 76 ASP B CA 1
ATOM 1924 C C . ASP B 1 76 ? 15.562 -13.492 -2.967 1 89.38 76 ASP B C 1
ATOM 1926 O O . ASP B 1 76 ? 15.516 -14.664 -3.342 1 89.38 76 ASP B O 1
ATOM 1930 N N . GLU B 1 77 ? 16.484 -12.617 -3.223 1 83.19 77 GLU B N 1
ATOM 1931 C CA . GLU B 1 77 ? 17.516 -12.953 -4.207 1 83.19 77 GLU B CA 1
ATOM 1932 C C . GLU B 1 77 ? 18.141 -14.312 -3.922 1 83.19 77 GLU B C 1
ATOM 1934 O O . GLU B 1 77 ? 18.516 -14.609 -2.785 1 83.19 77 GLU B O 1
ATOM 1939 N N . GLY B 1 78 ? 18.25 -15.141 -5.016 1 83.56 78 GLY B N 1
ATOM 1940 C CA . GLY B 1 78 ? 18.891 -16.453 -4.898 1 83.56 78 GLY B CA 1
ATOM 1941 C C . GLY B 1 78 ? 17.953 -17.516 -4.371 1 83.56 78 GLY B C 1
ATOM 1942 O O . GLY B 1 78 ? 18.359 -18.672 -4.176 1 83.56 78 GLY B O 1
ATOM 1943 N N . THR B 1 79 ? 16.734 -17.125 -3.994 1 88.19 79 THR B N 1
ATOM 1944 C CA . THR B 1 79 ? 15.727 -18.078 -3.523 1 88.19 79 THR B CA 1
ATOM 1945 C C . THR B 1 79 ? 14.469 -18.016 -4.387 1 88.19 79 THR B C 1
ATOM 1947 O O . THR B 1 79 ? 14.477 -17.391 -5.457 1 88.19 79 THR B O 1
ATOM 1950 N N . ASN B 1 80 ? 13.508 -18.781 -4.043 1 87.88 80 ASN B N 1
ATOM 1951 C CA . ASN B 1 80 ? 12.203 -18.734 -4.699 1 87.88 80 ASN B CA 1
ATOM 1952 C C . ASN B 1 80 ? 11.156 -18.078 -3.811 1 87.88 80 ASN B C 1
ATOM 1954 O O . ASN B 1 80 ? 9.953 -18.203 -4.055 1 87.88 80 ASN B O 1
ATOM 1958 N N . LYS B 1 81 ? 11.648 -17.375 -2.812 1 93 81 LYS B N 1
ATOM 1959 C CA . LYS B 1 81 ? 10.742 -16.734 -1.857 1 93 81 LYS B CA 1
ATOM 1960 C C . LYS B 1 81 ? 10.359 -15.336 -2.311 1 93 81 LYS B C 1
ATOM 1962 O O . LYS B 1 81 ? 11.211 -14.57 -2.779 1 93 81 LYS B O 1
ATOM 1967 N N . VAL B 1 82 ? 9.055 -15.07 -2.154 1 95.75 82 VAL B N 1
ATOM 1968 C CA . VAL B 1 82 ? 8.5 -13.773 -2.549 1 95.75 82 VAL B CA 1
ATOM 1969 C C . VAL B 1 82 ? 7.707 -13.18 -1.388 1 95.75 82 VAL B C 1
ATOM 1971 O O . VAL B 1 82 ? 7.109 -13.906 -0.593 1 95.75 82 VAL B O 1
ATOM 1974 N N . SER B 1 83 ? 7.82 -11.875 -1.264 1 97.94 83 SER B N 1
ATOM 1975 C CA . SER B 1 83 ? 6.973 -11.148 -0.326 1 97.94 83 SER B CA 1
ATOM 1976 C C . SER B 1 83 ? 6.133 -10.094 -1.045 1 97.94 83 SER B C 1
ATOM 1978 O O . SER B 1 83 ? 6.621 -9.414 -1.946 1 97.94 83 SER B O 1
ATOM 1980 N N . LEU B 1 84 ? 4.891 -10.047 -0.764 1 98.62 84 LEU B N 1
ATOM 1981 C CA . LEU B 1 84 ? 3.984 -9 -1.232 1 98.62 84 LEU B CA 1
ATOM 1982 C C . LEU B 1 84 ? 3.502 -8.141 -0.071 1 98.62 84 LEU B C 1
ATOM 1984 O O . LEU B 1 84 ? 2.859 -8.641 0.855 1 98.62 84 LEU B O 1
ATOM 1988 N N . LEU B 1 85 ? 3.875 -6.871 -0.03 1 98.75 85 LEU B N 1
ATOM 1989 C CA . LEU B 1 85 ? 3.369 -5.879 0.912 1 98.75 85 LEU B CA 1
ATOM 1990 C C . LEU B 1 85 ? 2.178 -5.129 0.325 1 98.75 85 LEU B C 1
ATOM 1992 O O . LEU B 1 85 ? 2.254 -4.605 -0.788 1 98.75 85 LEU B O 1
ATOM 1996 N N . THR B 1 86 ? 1.062 -5.055 1.055 1 98.81 86 THR B N 1
ATOM 1997 C CA . THR B 1 86 ? -0.105 -4.387 0.488 1 98.81 86 THR B CA 1
ATOM 1998 C C . THR B 1 86 ? -0.723 -3.426 1.498 1 98.81 86 THR B C 1
ATOM 2000 O O . THR B 1 86 ? -0.602 -3.627 2.709 1 98.81 86 THR B O 1
ATOM 2003 N N . ALA B 1 87 ? -1.33 -2.379 1.043 1 98.75 87 ALA B N 1
ATOM 2004 C CA . ALA B 1 87 ? -2.266 -1.501 1.739 1 98.75 87 ALA B CA 1
ATOM 2005 C C . ALA B 1 87 ? -3.645 -1.541 1.087 1 98.75 87 ALA B C 1
ATOM 2007 O O . ALA B 1 87 ? -3.768 -1.382 -0.13 1 98.75 87 ALA B O 1
ATOM 2008 N N . GLN B 1 88 ? -4.637 -1.745 1.87 1 97.62 88 GLN B N 1
ATOM 2009 C CA . GLN B 1 88 ? -5.996 -1.909 1.364 1 97.62 88 GLN B CA 1
ATOM 2010 C C . GLN B 1 88 ? -6.906 -0.791 1.861 1 97.62 88 GLN B C 1
ATOM 2012 O O . GLN B 1 88 ? -6.809 -0.371 3.016 1 97.62 88 GLN B O 1
ATOM 2017 N N . ASN B 1 89 ? -7.883 -0.408 1.055 1 95.5 89 ASN B N 1
ATOM 2018 C CA . ASN B 1 89 ? -8.672 0.789 1.328 1 95.5 89 ASN B CA 1
ATOM 2019 C C . ASN B 1 89 ? -9.648 0.565 2.479 1 95.5 89 ASN B C 1
ATOM 2021 O O . ASN B 1 89 ? -10.227 1.519 3 1 95.5 89 ASN B O 1
ATOM 2025 N N . PHE B 1 90 ? -9.82 -0.644 2.896 1 93.75 90 PHE B N 1
ATOM 2026 C CA . PHE B 1 90 ? -10.766 -0.867 3.979 1 93.75 90 PHE B CA 1
ATOM 2027 C C . PHE B 1 90 ? -10.055 -0.867 5.328 1 93.75 90 PHE B C 1
ATOM 2029 O O . PHE B 1 90 ? -10.656 -1.214 6.352 1 93.75 90 PHE B O 1
ATOM 2036 N N . GLY B 1 91 ? -8.773 -0.584 5.332 1 96.44 91 GLY B N 1
ATOM 2037 C CA . GLY B 1 91 ? -8.125 -0.301 6.602 1 96.44 91 GLY B CA 1
ATOM 2038 C C . GLY B 1 91 ? -7.188 -1.408 7.055 1 96.44 91 GLY B C 1
ATOM 2039 O O . GLY B 1 91 ? -6.941 -1.57 8.25 1 96.44 91 GLY B O 1
ATOM 2040 N N . VAL B 1 92 ? -6.648 -2.164 6.125 1 98 92 VAL B N 1
ATOM 2041 C CA . VAL B 1 92 ? -5.758 -3.277 6.441 1 98 92 VAL B CA 1
ATOM 2042 C C . VAL B 1 92 ? -4.473 -3.158 5.629 1 98 92 VAL B C 1
ATOM 2044 O O . VAL B 1 92 ? -4.512 -2.834 4.438 1 98 92 VAL B O 1
ATOM 2047 N N . ALA B 1 93 ? -3.363 -3.375 6.242 1 98.75 93 ALA B N 1
ATOM 2048 C CA . ALA B 1 93 ? -2.062 -3.561 5.602 1 98.75 93 ALA B CA 1
ATOM 2049 C C . ALA B 1 93 ? -1.53 -4.969 5.844 1 98.75 93 ALA B C 1
ATOM 2051 O O . ALA B 1 93 ? -1.661 -5.512 6.941 1 98.75 93 ALA B O 1
ATOM 2052 N N . THR B 1 94 ? -0.92 -5.594 4.824 1 98.88 94 THR B N 1
ATOM 2053 C CA . THR B 1 94 ? -0.499 -6.98 4.984 1 98.88 94 THR B CA 1
ATOM 2054 C C . THR B 1 94 ? 0.938 -7.168 4.508 1 98.88 94 THR B C 1
ATOM 2056 O O . THR B 1 94 ? 1.417 -6.418 3.654 1 98.88 94 THR B O 1
ATOM 2059 N N . VAL B 1 95 ? 1.612 -8.055 5.113 1 98.88 95 VAL B N 1
ATOM 2060 C CA . VAL B 1 95 ? 2.785 -8.727 4.559 1 98.88 95 VAL B CA 1
ATOM 2061 C C . VAL B 1 95 ? 2.445 -10.18 4.23 1 98.88 95 VAL B C 1
ATOM 2063 O O . VAL B 1 95 ? 2.045 -10.945 5.109 1 98.88 95 VAL B O 1
ATOM 2066 N N . GLU B 1 96 ? 2.561 -10.5 2.994 1 98.88 96 GLU B N 1
ATOM 2067 C CA . GLU B 1 96 ? 2.309 -11.852 2.508 1 98.88 96 GLU B CA 1
ATOM 2068 C C . GLU B 1 96 ? 3.578 -12.477 1.942 1 98.88 96 GLU B C 1
ATOM 2070 O O . GLU B 1 96 ? 4.375 -11.805 1.292 1 98.88 96 GLU B O 1
ATOM 2075 N N . GLU B 1 97 ? 3.723 -13.766 2.168 1 98.56 97 GLU B N 1
ATOM 2076 C CA . GLU B 1 97 ? 4.914 -14.445 1.668 1 98.56 97 GLU B CA 1
ATOM 2077 C C . GLU B 1 97 ? 4.566 -15.812 1.085 1 98.56 97 GLU B C 1
ATOM 2079 O O . GLU B 1 97 ? 3.576 -16.422 1.487 1 98.56 97 GLU B O 1
ATOM 2084 N N . GLY B 1 98 ? 5.371 -16.188 0.139 1 96.88 98 GLY B N 1
ATOM 2085 C CA . GLY B 1 98 ? 5.188 -17.484 -0.503 1 96.88 98 GLY B CA 1
ATOM 2086 C C . GLY B 1 98 ? 6.312 -17.844 -1.452 1 96.88 98 GLY B C 1
ATOM 2087 O O . GLY B 1 98 ? 7.379 -17.219 -1.42 1 96.88 98 GLY B O 1
ATOM 2088 N N . LEU B 1 99 ? 6.012 -18.906 -2.191 1 91.81 99 LEU B N 1
ATOM 2089 C CA . LEU B 1 99 ? 7.031 -19.453 -3.074 1 91.81 99 LEU B CA 1
ATOM 2090 C C . LEU B 1 99 ? 6.543 -19.484 -4.52 1 91.81 99 LEU B C 1
ATOM 2092 O O . LEU B 1 99 ? 5.375 -19.781 -4.777 1 91.81 99 LEU B O 1
ATOM 2096 N N . ILE B 1 100 ? 7.504 -19.062 -5.359 1 88 100 ILE B N 1
ATOM 2097 C CA . ILE B 1 100 ? 7.254 -19.25 -6.785 1 88 100 ILE B CA 1
ATOM 2098 C C . ILE B 1 100 ? 7.355 -20.734 -7.137 1 88 100 ILE B C 1
ATOM 2100 O O . ILE B 1 100 ? 8.352 -21.391 -6.82 1 88 100 ILE B O 1
ATOM 2104 N N . CYS B 1 101 ? 6.289 -21.203 -7.723 1 81.62 101 CYS B N 1
ATOM 2105 C CA . CYS B 1 101 ? 6.316 -22.594 -8.148 1 81.62 101 CYS B CA 1
ATOM 2106 C C . CYS B 1 101 ? 6.617 -22.719 -9.633 1 81.62 101 CYS B C 1
ATOM 2108 O O . CYS B 1 101 ? 6.371 -21.766 -10.398 1 81.62 101 CYS B O 1
ATOM 2110 N N . ASP B 1 102 ? 7.246 -23.75 -10.055 1 75.75 102 ASP B N 1
ATOM 2111 C CA . ASP B 1 102 ? 7.699 -24.016 -11.422 1 75.75 102 ASP B CA 1
ATOM 2112 C C . ASP B 1 102 ? 6.527 -23.984 -12.398 1 75.75 102 ASP B C 1
ATOM 2114 O O . ASP B 1 102 ? 6.711 -23.719 -13.586 1 75.75 102 ASP B O 1
ATOM 2118 N N . GLU B 1 103 ? 5.41 -24.109 -12.086 1 74.69 103 GLU B N 1
ATOM 2119 C CA . GLU B 1 103 ? 4.242 -24.203 -12.961 1 74.69 103 GLU B CA 1
ATOM 2120 C C . GLU B 1 103 ? 3.561 -22.859 -13.133 1 74.69 103 GLU B C 1
ATOM 2122 O O . GLU B 1 103 ? 2.352 -22.781 -13.367 1 74.69 103 GLU B O 1
ATOM 2127 N N . GLN B 1 104 ? 4.316 -21.766 -13.102 1 89.38 104 GLN B N 1
ATOM 2128 C CA . GLN B 1 104 ? 3.73 -20.438 -13.227 1 89.38 104 GLN B CA 1
ATOM 2129 C C . GLN B 1 104 ? 2.598 -20.234 -12.227 1 89.38 104 GLN B C 1
ATOM 2131 O O . GLN B 1 104 ? 1.468 -19.922 -12.609 1 89.38 104 GLN B O 1
ATOM 2136 N N . SER B 1 105 ? 2.859 -20.578 -11.094 1 94.25 105 SER B N 1
ATOM 2137 C CA . SER B 1 105 ? 1.95 -20.406 -9.969 1 94.25 105 SER B CA 1
ATOM 2138 C C . SER B 1 105 ? 2.656 -19.734 -8.781 1 94.25 105 SER B C 1
ATOM 2140 O O . SER B 1 105 ? 3.848 -19.969 -8.562 1 94.25 105 SER B O 1
ATOM 2142 N N . LEU B 1 106 ? 1.963 -18.953 -8.055 1 96.5 106 LEU B N 1
ATOM 2143 C CA . LEU B 1 106 ? 2.455 -18.25 -6.879 1 96.5 106 LEU B CA 1
ATOM 2144 C C . LEU B 1 106 ? 1.431 -18.297 -5.75 1 96.5 106 LEU B C 1
ATOM 2146 O O . LEU B 1 106 ? 0.311 -17.797 -5.906 1 96.5 106 LEU B O 1
ATOM 2150 N N . LEU B 1 107 ? 1.811 -18.953 -4.699 1 96.19 107 LEU B N 1
ATOM 2151 C CA . LEU B 1 107 ? 0.978 -19 -3.502 1 96.19 107 LEU B CA 1
ATOM 2152 C C . LEU B 1 107 ? 1.52 -18.078 -2.422 1 96.19 107 LEU B C 1
ATOM 2154 O O . LEU B 1 107 ? 2.689 -18.172 -2.041 1 96.19 107 LEU B O 1
ATOM 2158 N N . LEU B 1 108 ? 0.706 -17.188 -1.985 1 98.12 108 LEU B N 1
ATOM 2159 C CA . LEU B 1 108 ? 1.064 -16.25 -0.918 1 98.12 108 LEU B CA 1
ATOM 2160 C C . LEU B 1 108 ? 0.133 -16.422 0.279 1 98.12 108 LEU B C 1
ATOM 2162 O O . LEU B 1 108 ? -1.07 -16.625 0.11 1 98.12 108 LEU B O 1
ATOM 2166 N N . GLU B 1 109 ? 0.708 -16.281 1.435 1 98.56 109 GLU B N 1
ATOM 2167 C CA . GLU B 1 109 ? -0.048 -16.25 2.684 1 98.56 109 GLU B CA 1
ATOM 2168 C C . GLU B 1 109 ? 0.392 -15.094 3.574 1 98.56 109 GLU B C 1
ATOM 2170 O O . GLU B 1 109 ? 1.58 -14.773 3.645 1 98.56 109 GLU B O 1
ATOM 2175 N N . SER B 1 110 ? -0.603 -14.539 4.234 1 98.75 110 SER B N 1
ATOM 2176 C CA . SER B 1 110 ? -0.259 -13.445 5.129 1 98.75 110 SER B CA 1
ATOM 2177 C C . SER B 1 110 ? 0.598 -13.922 6.293 1 98.75 110 SER B C 1
ATOM 2179 O O . SER B 1 110 ? 0.287 -14.938 6.922 1 98.75 110 SER B O 1
ATOM 2181 N N . VAL B 1 111 ? 1.673 -13.25 6.516 1 98.38 111 VAL B N 1
ATOM 2182 C CA . VAL B 1 111 ? 2.484 -13.508 7.699 1 98.38 111 VAL B CA 1
ATOM 2183 C C . VAL B 1 111 ? 2.275 -12.398 8.727 1 98.38 111 VAL B C 1
ATOM 2185 O O . VAL B 1 111 ? 2.605 -12.555 9.898 1 98.38 111 VAL B O 1
ATOM 2188 N N . MET B 1 112 ? 1.704 -11.305 8.297 1 98.25 112 MET B N 1
ATOM 2189 C CA . MET B 1 112 ? 1.327 -10.195 9.172 1 98.25 112 MET B CA 1
ATOM 2190 C C . MET B 1 112 ? 0.115 -9.453 8.609 1 98.25 112 MET B C 1
ATOM 2192 O O . MET B 1 112 ? 0.014 -9.234 7.402 1 98.25 112 MET B O 1
ATOM 2196 N N . ILE B 1 113 ? -0.792 -9.094 9.453 1 98.5 113 ILE B N 1
ATOM 2197 C CA . ILE B 1 113 ? -1.932 -8.25 9.117 1 98.5 113 ILE B CA 1
ATOM 2198 C C . ILE B 1 113 ? -2.047 -7.109 10.125 1 98.5 113 ILE B C 1
ATOM 2200 O O . ILE B 1 113 ? -2.164 -7.352 11.328 1 98.5 113 ILE B O 1
ATOM 2204 N N . GLY B 1 114 ? -1.85 -5.902 9.672 1 98.31 114 GLY B N 1
ATOM 2205 C CA . GLY B 1 114 ? -2.119 -4.703 10.453 1 98.31 114 GLY B CA 1
ATOM 2206 C C . GLY B 1 114 ? -3.455 -4.066 10.125 1 98.31 114 GLY B C 1
ATOM 2207 O O . GLY B 1 114 ? -3.867 -4.039 8.961 1 98.31 114 GLY B O 1
ATOM 2208 N N . ARG B 1 115 ? -4.105 -3.518 11.156 1 98.31 115 ARG B N 1
ATOM 2209 C CA . ARG B 1 115 ? -5.453 -2.982 10.984 1 98.31 115 ARG B CA 1
ATOM 2210 C C . ARG B 1 115 ? -5.613 -1.662 11.734 1 98.31 115 ARG B C 1
ATOM 2212 O O . ARG B 1 115 ? -5.113 -1.509 12.852 1 98.31 115 ARG B O 1
ATOM 2219 N N . MET B 1 116 ? -6.297 -0.725 11.008 1 97.94 116 MET B N 1
ATOM 2220 C CA . MET B 1 116 ? -6.598 0.524 11.695 1 97.94 116 MET B CA 1
ATOM 2221 C C . MET B 1 116 ? -7.469 0.27 12.922 1 97.94 116 MET B C 1
ATOM 2223 O O . MET B 1 116 ? -8.258 -0.68 12.945 1 97.94 116 MET B O 1
ATOM 2227 N N . SER B 1 117 ? -7.379 1.132 13.906 1 97.12 117 SER B N 1
ATOM 2228 C CA . SER B 1 117 ? -7.984 0.921 15.211 1 97.12 117 SER B CA 1
ATOM 2229 C C . SER B 1 117 ? -9.508 1.021 15.141 1 97.12 117 SER B C 1
ATOM 2231 O O . SER B 1 117 ? -10.211 0.49 16 1 97.12 117 SER B O 1
ATOM 2233 N N . PHE B 1 118 ? -10.078 1.687 14.141 1 95.19 118 PHE B N 1
ATOM 2234 C CA . PHE B 1 118 ? -11.516 1.877 14.055 1 95.19 118 PHE B CA 1
ATOM 2235 C C . PHE B 1 118 ? -12.102 1.071 12.898 1 95.19 118 PHE B C 1
ATOM 2237 O O . PHE B 1 118 ? -13.07 1.493 12.266 1 95.19 118 PHE B O 1
ATOM 2244 N N . ALA B 1 119 ? -11.414 -0.004 12.555 1 94.06 119 ALA B N 1
ATOM 2245 C CA . ALA B 1 119 ? -11.914 -0.898 11.516 1 94.06 119 ALA B CA 1
ATOM 2246 C C . ALA B 1 119 ? -13.219 -1.57 11.945 1 94.06 119 ALA B C 1
ATOM 2248 O O . ALA B 1 119 ? -13.461 -1.754 13.141 1 94.06 119 ALA B O 1
ATOM 2249 N N . LYS B 1 120 ? -13.914 -1.938 11 1 90.38 120 LYS B N 1
ATOM 2250 C CA . LYS B 1 120 ? -15.188 -2.604 11.273 1 90.38 120 LYS B CA 1
ATOM 2251 C C . LYS B 1 120 ? -15 -4.117 11.375 1 90.38 120 LYS B C 1
ATOM 2253 O O . LYS B 1 120 ? -14.172 -4.691 10.68 1 90.38 120 LYS B O 1
ATOM 2258 N N . LYS B 1 121 ? -15.875 -4.781 12.18 1 93.69 121 LYS B N 1
ATOM 2259 C CA . LYS B 1 121 ? -15.906 -6.234 12.32 1 93.69 121 LYS B CA 1
ATOM 2260 C C . LYS B 1 121 ? -16.75 -6.883 11.219 1 93.69 121 LYS B C 1
ATOM 2262 O O . LYS B 1 121 ? -17.625 -6.234 10.641 1 93.69 121 LYS B O 1
ATOM 2267 N N . PRO B 1 122 ? -16.562 -8.141 10.898 1 96.31 122 PRO B N 1
ATOM 2268 C CA . PRO B 1 122 ? -15.539 -9.031 11.438 1 96.31 122 PRO B CA 1
ATOM 2269 C C . PRO B 1 122 ? -14.141 -8.703 10.922 1 96.31 122 PRO B C 1
ATOM 2271 O O . PRO B 1 122 ? -13.992 -8.172 9.82 1 96.31 122 PRO B O 1
ATOM 2274 N N . PHE B 1 123 ? -13.117 -9.086 11.75 1 97.44 123 PHE B N 1
ATOM 2275 C CA . PHE B 1 123 ? -11.742 -8.773 11.398 1 97.44 123 PHE B CA 1
ATOM 2276 C C . PHE B 1 123 ? -11.117 -9.914 10.594 1 97.44 123 PHE B C 1
ATOM 2278 O O . PHE B 1 123 ? -11.172 -11.07 11.008 1 97.44 123 PHE B O 1
ATOM 2285 N N . VAL B 1 124 ? -10.594 -9.555 9.477 1 97.75 124 VAL B N 1
ATOM 2286 C CA . VAL B 1 124 ? -9.781 -10.516 8.75 1 97.75 124 VAL B CA 1
ATOM 2287 C C . VAL B 1 124 ? -8.531 -10.859 9.555 1 97.75 124 VAL B C 1
ATOM 2289 O O . VAL B 1 124 ? -7.836 -9.961 10.047 1 97.75 124 VAL B O 1
ATOM 2292 N N . THR B 1 125 ? -8.203 -12.156 9.703 1 98.19 125 THR B N 1
ATOM 2293 C CA . THR B 1 125 ? -7.07 -12.562 10.523 1 98.19 125 THR B CA 1
ATOM 2294 C C . THR B 1 125 ? -6.016 -13.266 9.672 1 98.19 125 THR B C 1
ATOM 2296 O O . THR B 1 125 ? -4.852 -13.352 10.062 1 98.19 125 THR B O 1
ATOM 2299 N N . LYS B 1 126 ? -6.406 -13.789 8.555 1 98.56 126 LYS B N 1
ATOM 2300 C CA . LYS B 1 126 ? -5.484 -14.445 7.629 1 98.56 126 LYS B CA 1
ATOM 2301 C C . LYS B 1 126 ? -6 -14.367 6.195 1 98.56 126 LYS B C 1
ATOM 2303 O O . LYS B 1 126 ? -7.211 -14.438 5.965 1 98.56 126 LYS B O 1
ATOM 2308 N N . ILE B 1 127 ? -5.113 -14.258 5.273 1 98.5 127 ILE B N 1
ATOM 2309 C CA . ILE B 1 127 ? -5.469 -14.328 3.863 1 98.5 127 ILE B CA 1
ATOM 2310 C C . ILE B 1 127 ? -4.477 -15.219 3.121 1 98.5 127 ILE B C 1
ATOM 2312 O O . ILE B 1 127 ? -3.312 -15.32 3.514 1 98.5 127 ILE B O 1
ATOM 2316 N N . SER B 1 128 ? -4.953 -15.852 2.143 1 98.38 128 SER B N 1
ATOM 2317 C CA . SER B 1 128 ? -4.148 -16.625 1.197 1 98.38 128 SER B CA 1
ATOM 2318 C C . SER B 1 128 ? -4.562 -16.328 -0.242 1 98.38 128 SER B C 1
ATOM 2320 O O . SER B 1 128 ? -5.754 -16.219 -0.539 1 98.38 128 SER B O 1
ATOM 2322 N N . ARG B 1 129 ? -3.621 -16.125 -1.114 1 98.25 129 ARG B N 1
ATOM 2323 C CA . ARG B 1 129 ? -3.961 -15.961 -2.523 1 98.25 129 ARG B CA 1
ATOM 2324 C C . ARG B 1 129 ? -3.039 -16.797 -3.41 1 98.25 129 ARG B C 1
ATOM 2326 O O . ARG B 1 129 ? -1.839 -16.891 -3.146 1 98.25 129 ARG B O 1
ATOM 2333 N N . CYS B 1 130 ? -3.629 -17.328 -4.406 1 97 130 CYS B N 1
ATOM 2334 C CA . CYS B 1 130 ? -2.91 -18.156 -5.371 1 97 130 CYS B CA 1
ATOM 2335 C C . CYS B 1 130 ? -3.143 -17.656 -6.793 1 97 130 CYS B C 1
ATOM 2337 O O . CYS B 1 130 ? -4.285 -17.578 -7.254 1 97 130 CYS B O 1
ATOM 2339 N N . TYR B 1 131 ? -2.057 -17.281 -7.461 1 97.88 131 TYR B N 1
ATOM 2340 C CA . TYR B 1 131 ? -2.078 -16.938 -8.875 1 97.88 131 TYR B CA 1
ATOM 2341 C C . TYR B 1 131 ? -1.617 -18.109 -9.734 1 97.88 131 TYR B C 1
ATOM 2343 O O . TYR B 1 131 ? -0.608 -18.75 -9.43 1 97.88 131 TYR B O 1
ATOM 2351 N N . THR B 1 132 ? -2.307 -18.344 -10.766 1 96.81 132 THR B N 1
ATOM 2352 C CA . THR B 1 132 ? -1.898 -19.359 -11.727 1 96.81 132 THR B CA 1
ATOM 2353 C C . THR B 1 132 ? -2.143 -18.891 -13.156 1 96.81 132 THR B C 1
ATOM 2355 O O . THR B 1 132 ? -3.219 -18.375 -13.469 1 96.81 132 THR B O 1
ATOM 2358 N N . LEU B 1 133 ? -1.152 -19.031 -13.969 1 96.88 133 LEU B N 1
ATOM 2359 C CA . LEU B 1 133 ? -1.302 -18.766 -15.391 1 96.88 133 LEU B CA 1
ATOM 2360 C C . LEU B 1 133 ? -1.59 -20.047 -16.156 1 96.88 133 LEU B C 1
ATOM 2362 O O . LEU B 1 133 ? -0.825 -21 -16.078 1 96.88 133 LEU B O 1
ATOM 2366 N N . ASP B 1 134 ? -2.65 -20.031 -16.875 1 94.5 134 ASP B N 1
ATOM 2367 C CA . ASP B 1 134 ? -3 -21.266 -17.562 1 94.5 134 ASP B CA 1
ATOM 2368 C C . ASP B 1 134 ? -2.396 -21.281 -18.969 1 94.5 134 ASP B C 1
ATOM 2370 O O . ASP B 1 134 ? -1.697 -20.344 -19.375 1 94.5 134 ASP B O 1
ATOM 2374 N N . GLU B 1 135 ? -2.619 -22.359 -19.703 1 92.81 135 GLU B N 1
ATOM 2375 C CA . GLU B 1 135 ? -2 -22.594 -21.016 1 92.81 135 GLU B CA 1
ATOM 2376 C C . GLU B 1 135 ? -2.531 -21.609 -22.062 1 92.81 135 GLU B C 1
ATOM 2378 O O . GLU B 1 135 ? -1.908 -21.422 -23.109 1 92.81 135 GLU B O 1
ATOM 2383 N N . ASN B 1 136 ? -3.643 -21 -21.828 1 94.12 136 ASN B N 1
ATOM 2384 C CA . ASN B 1 136 ? -4.254 -20.078 -22.766 1 94.12 136 ASN B CA 1
ATOM 2385 C C . ASN B 1 136 ? -3.85 -18.641 -22.469 1 94.12 136 ASN B C 1
ATOM 2387 O O . ASN B 1 136 ? -4.355 -17.703 -23.109 1 94.12 136 ASN B O 1
ATOM 2391 N N . GLY B 1 137 ? -3.01 -18.469 -21.484 1 94.62 137 GLY B N 1
ATOM 2392 C CA . GLY B 1 137 ? -2.531 -17.125 -21.156 1 94.62 137 GLY B CA 1
ATOM 2393 C C . GLY B 1 137 ? -3.467 -16.375 -20.234 1 94.62 137 GLY B C 1
ATOM 2394 O O . GLY B 1 137 ? -3.389 -15.141 -20.141 1 94.62 137 GLY B O 1
ATOM 2395 N N . ARG B 1 138 ? -4.383 -17.156 -19.672 1 97.44 138 ARG B N 1
ATOM 2396 C CA . ARG B 1 138 ? -5.273 -16.547 -18.703 1 97.44 138 ARG B CA 1
ATOM 2397 C C . ARG B 1 138 ? -4.727 -16.703 -17.281 1 97.44 138 ARG B C 1
ATOM 2399 O O . ARG B 1 138 ? -4.191 -17.75 -16.938 1 97.44 138 ARG B O 1
ATOM 2406 N N . LEU B 1 139 ? -4.898 -15.594 -16.484 1 98.31 139 LEU B N 1
ATOM 2407 C CA . LEU B 1 139 ? -4.465 -15.609 -15.094 1 98.31 139 LEU B CA 1
ATOM 2408 C C . LEU B 1 139 ? -5.641 -15.883 -14.164 1 98.31 139 LEU B C 1
ATOM 2410 O O . LEU B 1 139 ? -6.703 -15.273 -14.297 1 98.31 139 LEU B O 1
ATOM 2414 N N . ASN B 1 140 ? -5.43 -16.781 -13.289 1 98.12 140 ASN B N 1
ATOM 2415 C CA . ASN B 1 140 ? -6.441 -17.078 -12.273 1 98.12 140 ASN B CA 1
ATOM 2416 C C . ASN B 1 140 ? -5.977 -16.656 -10.883 1 98.12 140 ASN B C 1
ATOM 2418 O O . ASN B 1 140 ? -4.82 -16.875 -10.523 1 98.12 140 ASN B O 1
ATOM 2422 N N . LEU B 1 141 ? -6.875 -16.125 -10.125 1 98.69 141 LEU B N 1
ATOM 2423 C CA . LEU B 1 141 ? -6.645 -15.82 -8.719 1 98.69 141 LEU B CA 1
ATOM 2424 C C . LEU B 1 141 ? -7.691 -16.484 -7.836 1 98.69 141 LEU B C 1
ATOM 2426 O O . LEU B 1 141 ? -8.891 -16.328 -8.062 1 98.69 141 LEU B O 1
ATOM 2430 N N . VAL B 1 142 ? -7.254 -17.219 -6.898 1 98.44 142 VAL B N 1
ATOM 2431 C CA . VAL B 1 142 ? -8.102 -17.719 -5.816 1 98.44 142 VAL B CA 1
ATOM 2432 C C . VAL B 1 142 ? -7.664 -17.078 -4.496 1 98.44 142 VAL B C 1
ATOM 2434 O O . VAL B 1 142 ? -6.512 -17.234 -4.078 1 98.44 142 VAL B O 1
ATOM 2437 N N . MET B 1 143 ? -8.562 -16.422 -3.881 1 98.56 143 MET B N 1
ATOM 2438 C CA . MET B 1 143 ? -8.297 -15.82 -2.576 1 98.56 143 MET B CA 1
ATOM 2439 C C . MET B 1 143 ? -9.086 -16.531 -1.48 1 98.56 143 MET B C 1
ATOM 2441 O O . MET B 1 143 ? -10.281 -16.766 -1.629 1 98.56 143 MET B O 1
ATOM 2445 N N . LYS B 1 144 ? -8.398 -16.844 -0.445 1 98.69 144 LYS B N 1
ATOM 2446 C CA . LYS B 1 144 ? -9.031 -17.344 0.774 1 98.69 144 LYS B CA 1
ATOM 2447 C C . LYS B 1 144 ? -8.867 -16.344 1.923 1 98.69 144 LYS B C 1
ATOM 2449 O O . LYS B 1 144 ? -7.953 -15.523 1.912 1 98.69 144 LYS B O 1
ATOM 2454 N N . MET B 1 145 ? -9.812 -16.469 2.857 1 98.44 145 MET B N 1
ATOM 2455 C CA . MET B 1 145 ? -9.844 -15.5 3.953 1 98.44 145 MET B CA 1
ATOM 2456 C C . MET B 1 145 ? -10.344 -16.156 5.238 1 98.44 145 MET B C 1
ATOM 2458 O O . MET B 1 145 ? -11.195 -17.031 5.195 1 98.44 145 MET B O 1
ATOM 2462 N N . GLU B 1 146 ? -9.688 -15.82 6.309 1 98.5 146 GLU B N 1
ATOM 2463 C CA . GLU B 1 146 ? -10.102 -16.156 7.668 1 98.5 146 GLU B CA 1
ATOM 2464 C C . GLU B 1 146 ? -10.469 -14.906 8.461 1 98.5 146 GLU B C 1
ATOM 2466 O O . GLU B 1 146 ? -9.789 -13.883 8.367 1 98.5 146 GLU B O 1
ATOM 2471 N N . THR B 1 147 ? -11.594 -14.945 9.148 1 97.75 147 THR B N 1
ATOM 2472 C CA . THR B 1 147 ? -11.938 -13.875 10.078 1 97.75 147 THR B CA 1
ATOM 2473 C C . THR B 1 147 ? -11.938 -14.383 11.516 1 97.75 147 THR B C 1
ATOM 2475 O O . THR B 1 147 ? -11.688 -15.562 11.758 1 97.75 147 THR B O 1
ATOM 2478 N N . ASP B 1 148 ? -12.109 -13.445 12.453 1 97.38 148 ASP B N 1
ATOM 2479 C CA . ASP B 1 148 ? -12.195 -13.828 13.859 1 97.38 148 ASP B CA 1
ATOM 2480 C C . ASP B 1 148 ? -13.461 -14.633 14.141 1 97.38 148 ASP B C 1
ATOM 2482 O O . ASP B 1 148 ? -13.625 -15.203 15.219 1 97.38 148 ASP B O 1
ATOM 2486 N N . LYS B 1 149 ? -14.344 -14.875 13.117 1 96.75 149 LYS B N 1
ATOM 2487 C CA . LYS B 1 149 ? -15.609 -15.57 13.312 1 96.75 149 LYS B CA 1
ATOM 2488 C C . LYS B 1 149 ? -15.734 -16.75 12.359 1 96.75 149 LYS B C 1
ATOM 2490 O O . LYS B 1 149 ? -16.609 -17.609 12.547 1 96.75 149 LYS B O 1
ATOM 2495 N N . THR B 1 150 ? -14.977 -16.688 11.289 1 97.44 150 THR B N 1
ATOM 2496 C CA . THR B 1 150 ? -15.109 -17.688 10.234 1 97.44 150 THR B CA 1
ATOM 2497 C C . THR B 1 150 ? -13.75 -18.297 9.891 1 97.44 150 THR B C 1
ATOM 2499 O O . THR B 1 150 ? -12.82 -17.562 9.531 1 97.44 150 THR B O 1
ATOM 2502 N N . PRO B 1 151 ? -13.586 -19.641 9.953 1 97.75 151 PRO B N 1
ATOM 2503 C CA . PRO B 1 151 ? -12.32 -20.266 9.555 1 97.75 151 PRO B CA 1
ATOM 2504 C C . PRO B 1 151 ? -11.961 -20 8.094 1 97.75 151 PRO B C 1
ATOM 2506 O O . PRO B 1 151 ? -12.797 -19.5 7.328 1 97.75 151 PRO B O 1
ATOM 2509 N N . MET B 1 152 ? -10.805 -20.312 7.758 1 98.44 152 MET B N 1
ATOM 2510 C CA . MET B 1 152 ? -10.297 -20.078 6.41 1 98.44 152 MET B CA 1
ATOM 2511 C C . MET B 1 152 ? -11.219 -20.688 5.363 1 98.44 152 MET B C 1
ATOM 2513 O O . MET B 1 152 ? -11.555 -21.875 5.438 1 98.44 152 MET B O 1
ATOM 2517 N N . GLN B 1 153 ? -11.695 -19.828 4.426 1 97.75 153 GLN B N 1
ATOM 2518 C CA . GLN B 1 153 ? -12.578 -20.188 3.328 1 97.75 153 GLN B CA 1
ATOM 2519 C C . GLN B 1 153 ? -12.242 -19.406 2.061 1 97.75 153 GLN B C 1
ATOM 2521 O O . GLN B 1 153 ? -11.68 -18.312 2.133 1 97.75 153 GLN B O 1
ATOM 2526 N N . GLU B 1 154 ? -12.57 -20.125 0.964 1 98.31 154 GLU B N 1
ATOM 2527 C CA . GLU B 1 154 ? -12.453 -19.375 -0.284 1 98.31 154 GLU B CA 1
ATOM 2528 C C . GLU B 1 154 ? -13.359 -18.156 -0.277 1 98.31 154 GLU B C 1
ATOM 2530 O O . GLU B 1 154 ? -14.508 -18.219 0.18 1 98.31 154 GLU B O 1
ATOM 2535 N N . HIS B 1 155 ? -12.898 -17.031 -0.792 1 98.5 155 HIS B N 1
ATOM 2536 C CA . HIS B 1 155 ? -13.648 -15.773 -0.758 1 98.5 155 HIS B CA 1
ATOM 2537 C C . HIS B 1 155 ? -13.758 -15.164 -2.15 1 98.5 155 HIS B C 1
ATOM 2539 O O . HIS B 1 155 ? -14.781 -14.555 -2.486 1 98.5 155 HIS B O 1
ATOM 2545 N N . LEU B 1 156 ? -12.719 -15.234 -2.965 1 98.69 156 LEU B N 1
ATOM 2546 C CA . LEU B 1 156 ? -12.727 -14.695 -4.32 1 98.69 156 LEU B CA 1
ATOM 2547 C C . LEU B 1 156 ? -12.164 -15.711 -5.312 1 98.69 156 LEU B C 1
ATOM 2549 O O . LEU B 1 156 ? -11.203 -16.422 -5.004 1 98.69 156 LEU B O 1
ATOM 2553 N N . ASN B 1 157 ? -12.688 -15.758 -6.445 1 98.75 157 ASN B N 1
ATOM 2554 C CA . ASN B 1 157 ? -12.234 -16.5 -7.621 1 98.75 157 ASN B CA 1
ATOM 2555 C C . ASN B 1 157 ? -12.328 -15.641 -8.883 1 98.75 157 ASN B C 1
ATOM 2557 O O . ASN B 1 157 ? -13.422 -15.227 -9.273 1 98.75 157 ASN B O 1
ATOM 2561 N N . VAL B 1 158 ? -11.203 -15.406 -9.477 1 98.75 158 VAL B N 1
ATOM 2562 C CA . VAL B 1 158 ? -11.18 -14.445 -10.57 1 98.75 158 VAL B CA 1
ATOM 2563 C C . VAL B 1 158 ? -10.359 -15.008 -11.734 1 98.75 158 VAL B C 1
ATOM 2565 O O . VAL B 1 158 ? -9.297 -15.602 -11.523 1 98.75 158 VAL B O 1
ATOM 2568 N N . MET B 1 159 ? -10.836 -14.812 -12.922 1 98.81 159 MET B N 1
ATOM 2569 C CA . MET B 1 159 ? -10.102 -15.062 -14.164 1 98.81 159 MET B CA 1
ATOM 2570 C C . MET B 1 159 ? -9.828 -13.758 -14.898 1 98.81 159 MET B C 1
ATOM 2572 O O . MET B 1 159 ? -10.734 -12.945 -15.094 1 98.81 159 MET B O 1
ATOM 2576 N N . TYR B 1 160 ? -8.57 -13.633 -15.266 1 98.69 160 TYR B N 1
ATOM 2577 C CA . TYR B 1 160 ? -8.164 -12.406 -15.938 1 98.69 160 TYR B CA 1
ATOM 2578 C C . TYR B 1 160 ? -7.684 -12.703 -17.359 1 98.69 160 TYR B C 1
ATOM 2580 O O . TYR B 1 160 ? -7.23 -13.812 -17.641 1 98.69 160 TYR B O 1
ATOM 2588 N N . THR B 1 161 ? -7.727 -11.672 -18.156 1 98.5 161 THR B N 1
ATOM 2589 C CA . THR B 1 161 ? -6.992 -11.609 -19.422 1 98.5 161 THR B CA 1
ATOM 2590 C C . THR B 1 161 ? -5.996 -10.453 -19.406 1 98.5 161 THR B C 1
ATOM 2592 O O . THR B 1 161 ? -6.23 -9.43 -18.766 1 98.5 161 THR B O 1
ATOM 2595 N N . LYS B 1 162 ? -4.926 -10.703 -20.094 1 97.56 162 LYS B N 1
ATOM 2596 C CA . LYS B 1 162 ? -3.918 -9.648 -20.188 1 97.56 162 LYS B CA 1
ATOM 2597 C C . LYS B 1 162 ? -4.379 -8.531 -21.125 1 97.56 162 LYS B C 1
ATOM 2599 O O . LYS B 1 162 ? -4.957 -8.797 -22.188 1 97.56 162 LYS B O 1
ATOM 2604 N N . THR B 1 163 ? -4.145 -7.277 -20.641 1 96.88 163 THR B N 1
ATOM 2605 C CA . THR B 1 163 ? -4.559 -6.137 -21.453 1 96.88 163 THR B CA 1
ATOM 2606 C C . THR B 1 163 ? -3.383 -5.203 -21.719 1 96.88 163 THR B C 1
ATOM 2608 O O . THR B 1 163 ? -2.357 -5.277 -21.031 1 96.88 163 THR B O 1
ATOM 2611 N N . GLU B 1 164 ? -3.459 -4.43 -22.797 1 85.19 164 GLU B N 1
ATOM 2612 C CA . GLU B 1 164 ? -2.506 -3.359 -23.062 1 85.19 164 GLU B CA 1
ATOM 2613 C C . GLU B 1 164 ? -2.83 -2.109 -22.25 1 85.19 164 GLU B C 1
ATOM 2615 O O . GLU B 1 164 ? -3.992 -1.854 -21.938 1 85.19 164 GLU B O 1
ATOM 2620 N N . LYS B 1 165 ? -2.049 -1.493 -21.75 1 71.44 165 LYS B N 1
ATOM 2621 C CA . LYS B 1 165 ? -2.352 -0.266 -21.016 1 71.44 165 LYS B CA 1
ATOM 2622 C C . LYS B 1 165 ? -3.184 0.69 -21.859 1 71.44 165 LYS B C 1
ATOM 2624 O O . LYS B 1 165 ? -3.045 0.721 -23.078 1 71.44 165 LYS B O 1
#

Organism: Brassicogethes aeneus (NCBI:txid1431903)

Radius of gyration: 19.6 Å; Cα contacts (8 Å, |Δi|>4): 919; chains: 2; bounding box: 50×55×42 Å

Sequence (330 aa):
MEVGPMNEILKPLCWLIGHWKSIKAVGFYPTIKSFRYVEQMSFLSVGQPILNYQSVTWNADGKAPMHLESGHMRFDEGTNKVSLLTAQNFGVATVEEGLICDEQSLLLESVMIGRMSFAKKPFVTKISRCYTLDENGRLNLVMKMETDKTPMQEHLNVMYTKTEKMEVGPMNEILKPLCWLIGHWKSIKAVGFYPTIKSFRYVEQMSFLSVGQPILNYQSVTWNADGKAPMHLESGHMRFDEGTNKVSLLTAQNFGVATVEEGLICDEQSLLLESVMIGRMSFAKKPFVTKISRCYTLDENGRLNLVMKMETDKTPMQEHLNVMYTKTEK